Protein AF-A0A072PQE3-F1 (afdb_monomer_lite)

Sequence (277 aa):
NLMSWDHRELTSHLFCDVVAAASASLAVSPLVAVVDSSIIQVASSSRRRRILPLLWKSCKPLLLSPHRYIVSRASRLLFMVYSGTYTTANSIDSLQHCFKGRLSSPVSPTAVKLIGVSTVSTSLTVYKDSCLTQMFGAAAKPKPVPPISYILFILRDVLTIYGCFVCPPILAARLESLPASFKHQLLLSTPEARLRVSQFMLPVMIQVVSTPIHLSALDLYNRPHRGLSASDRLARVARDLSAAIPTRMLRILPAFGVGGVLNTEIREAMKRKLDHL

Radius of gyration: 20.81 Å; chains: 1; bounding box: 57×51×65 Å

Secondary structure (DSSP, 8-state):
------HHHHHHHHHHHHHHHHHHHHHHHHHHHHHHHHHHHHHH-SS---HHHHHHHHHHHHHH-HHHHHTSHHHHHHHHHHHHHHHHHHHHHHHHHHHTTT---SS-HHHHHHHHHHHHHHHHHHHHHHHHHHHH--SPPPPPPPHHHHHHHHHHHHHHHHHHHTHHHHHHHHHHTS-HHHHHHTT--SHHHHHHHHHHHHHHHTHHHHHHHHHHHHHHHH---TTS-HHHHHHHHHHHHHHHHHHHHHHHIIIIIIHHHHHHHHHHHHHHHHHT-

Organism: NCBI:txid1182545

InterPro domains:
  IPR038781 Probable citrulline exporter C365.16-like [PTHR37845] (4-276)

Structure (mmCIF, N/CA/C/O backbone):
data_AF-A0A072PQE3-F1
#
_entry.id   AF-A0A072PQE3-F1
#
loop_
_atom_site.group_PDB
_atom_site.id
_atom_site.type_symbol
_atom_site.label_atom_id
_atom_site.label_alt_id
_atom_site.label_comp_id
_atom_site.label_asym_id
_atom_site.label_entity_id
_atom_site.label_seq_id
_atom_site.pdbx_PDB_ins_code
_atom_site.Cartn_x
_atom_site.Cartn_y
_atom_site.Cartn_z
_atom_site.occupancy
_atom_site.B_iso_or_equiv
_atom_site.auth_seq_id
_atom_site.auth_comp_id
_atom_site.auth_asym_id
_atom_site.auth_atom_id
_atom_site.pdbx_PDB_model_num
ATOM 1 N N . ASN A 1 1 ? 5.063 26.538 -32.259 1.00 38.84 1 ASN A N 1
ATOM 2 C CA . ASN A 1 1 ? 4.684 25.107 -32.217 1.00 38.84 1 ASN A CA 1
ATOM 3 C C . ASN A 1 1 ? 4.580 24.627 -30.777 1.00 38.84 1 ASN A C 1
ATOM 5 O O . ASN A 1 1 ? 5.441 23.907 -30.295 1.00 38.84 1 ASN A O 1
ATOM 9 N N . LEU A 1 2 ? 3.548 25.089 -30.070 1.00 43.00 2 LEU A N 1
ATOM 10 C CA . LEU A 1 2 ? 3.170 24.622 -28.736 1.00 43.00 2 LEU A CA 1
ATOM 11 C C . LEU A 1 2 ? 2.012 23.632 -28.928 1.00 43.00 2 LEU A C 1
ATOM 13 O O . LEU A 1 2 ? 1.099 23.946 -29.682 1.00 43.00 2 LEU A O 1
ATOM 17 N N . MET A 1 3 ? 2.048 22.484 -28.245 1.00 48.69 3 MET A N 1
ATOM 18 C CA . MET A 1 3 ? 0.930 21.529 -28.105 1.00 48.69 3 MET A CA 1
ATOM 19 C C . MET A 1 3 ? 0.605 20.558 -29.268 1.00 48.69 3 MET A C 1
ATOM 21 O O . MET A 1 3 ? -0.565 20.325 -29.551 1.00 48.69 3 MET A O 1
ATOM 25 N N . SER A 1 4 ? 1.577 19.859 -29.870 1.00 50.41 4 SER A N 1
ATOM 26 C CA . SER A 1 4 ? 1.272 18.511 -30.402 1.00 50.41 4 SER A CA 1
ATOM 27 C C . SER A 1 4 ? 1.422 17.501 -29.261 1.00 50.41 4 SER A C 1
ATOM 29 O O . SER A 1 4 ? 2.468 16.874 -29.082 1.00 50.41 4 SER A O 1
ATOM 31 N N . TRP A 1 5 ? 0.417 17.447 -28.390 1.00 61.12 5 TRP A N 1
ATOM 32 C CA . TRP A 1 5 ? 0.343 16.451 -27.327 1.00 61.12 5 TRP A CA 1
ATOM 33 C C . TRP A 1 5 ? 0.232 15.065 -27.953 1.00 61.12 5 TRP A C 1
ATOM 35 O O . TRP A 1 5 ? -0.694 14.822 -28.730 1.00 61.12 5 TRP A O 1
ATOM 45 N N . ASP A 1 6 ? 1.118 14.142 -27.584 1.00 72.31 6 ASP A N 1
ATOM 46 C CA . ASP A 1 6 ? 0.903 12.740 -27.921 1.00 72.31 6 ASP A CA 1
ATOM 47 C C . ASP A 1 6 ? -0.122 12.140 -26.950 1.00 72.31 6 ASP A C 1
ATOM 49 O O . ASP A 1 6 ? 0.179 11.433 -25.986 1.00 72.31 6 ASP A O 1
ATOM 53 N N . HIS A 1 7 ? -1.387 12.503 -27.168 1.00 78.94 7 HIS A N 1
ATOM 54 C CA . HIS A 1 7 ? -2.512 11.955 -26.420 1.00 78.94 7 HIS A CA 1
ATOM 55 C C . HIS A 1 7 ? -2.579 10.427 -26.543 1.00 78.94 7 HIS A C 1
ATOM 57 O O . HIS A 1 7 ? -3.142 9.780 -25.660 1.00 78.94 7 HIS A O 1
ATOM 63 N N . ARG A 1 8 ? -2.009 9.836 -27.603 1.00 82.12 8 ARG A N 1
ATOM 64 C CA . ARG A 1 8 ? -2.012 8.385 -27.820 1.00 82.12 8 ARG A CA 1
ATOM 65 C C . ARG A 1 8 ? -1.022 7.690 -26.894 1.00 82.12 8 ARG A C 1
ATOM 67 O O . ARG A 1 8 ? -1.400 6.702 -26.268 1.00 82.12 8 ARG A O 1
ATOM 74 N N . GLU A 1 9 ? 0.179 8.237 -26.735 1.00 85.50 9 GLU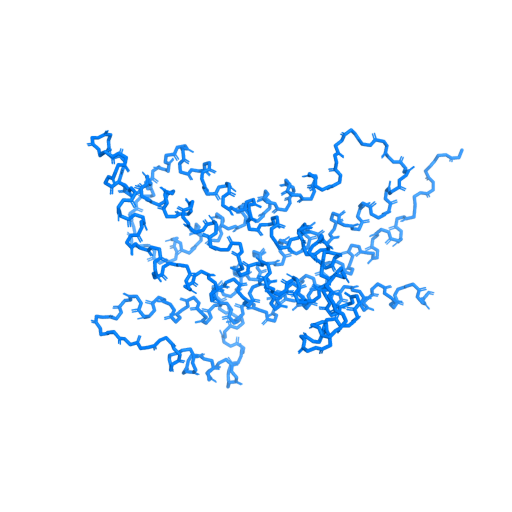 A N 1
ATOM 75 C CA . GLU A 1 9 ? 1.175 7.729 -25.781 1.00 85.50 9 GLU A CA 1
ATOM 76 C C . GLU A 1 9 ? 0.614 7.757 -24.347 1.00 85.50 9 GLU A C 1
ATOM 78 O O . GLU A 1 9 ? 0.563 6.732 -23.660 1.00 85.50 9 GLU A O 1
ATOM 83 N N . LEU A 1 10 ? 0.075 8.907 -23.918 1.00 88.44 10 LEU A N 1
ATOM 84 C CA . LEU A 1 10 ? -0.470 9.054 -22.566 1.00 88.44 10 LEU A CA 1
ATOM 85 C C . LEU A 1 10 ? -1.662 8.118 -22.312 1.00 88.44 10 LEU A C 1
ATOM 87 O O . LEU A 1 10 ? -1.711 7.449 -21.279 1.00 88.44 10 LEU A O 1
ATOM 91 N N . THR A 1 11 ? -2.628 8.056 -23.233 1.00 90.50 11 THR A N 1
ATOM 92 C CA . THR A 1 11 ? -3.808 7.186 -23.071 1.00 90.50 11 THR A CA 1
ATOM 93 C C . THR A 1 11 ? -3.427 5.710 -23.039 1.00 90.50 11 THR A C 1
ATOM 95 O O . THR A 1 11 ? -3.970 4.962 -22.225 1.00 90.50 11 THR A O 1
ATOM 98 N N . SER A 1 12 ? -2.446 5.299 -23.841 1.00 90.88 12 SER A N 1
ATOM 99 C CA . SER A 1 12 ? -1.957 3.920 -23.865 1.00 90.88 12 SER A CA 1
ATOM 100 C C . SER A 1 12 ? -1.224 3.548 -22.574 1.00 90.88 12 SER A C 1
ATOM 102 O O . SER A 1 12 ? -1.474 2.478 -22.010 1.00 90.88 12 SER A O 1
ATOM 104 N N . HIS A 1 13 ? -0.389 4.440 -22.028 1.00 91.44 13 HIS A N 1
ATOM 105 C CA . HIS A 1 13 ? 0.229 4.214 -20.720 1.00 91.44 13 HIS A CA 1
ATOM 106 C C . HIS A 1 13 ? -0.805 4.148 -19.592 1.00 91.44 13 HIS A C 1
ATOM 108 O O . HIS A 1 13 ? -0.723 3.237 -18.770 1.00 91.44 13 HIS A O 1
ATOM 114 N N . LEU A 1 14 ? -1.795 5.048 -19.573 1.00 94.62 14 LEU A N 1
ATOM 115 C CA . LEU A 1 14 ? -2.870 5.031 -18.572 1.00 94.62 14 LEU A CA 1
ATOM 116 C C . LEU A 1 14 ? -3.725 3.760 -18.667 1.00 94.62 14 LEU A C 1
ATOM 118 O O . LEU A 1 14 ? -4.122 3.202 -17.645 1.00 94.62 14 LEU A O 1
ATOM 122 N N . PHE A 1 15 ? -3.976 3.259 -19.876 1.00 94.75 15 PHE A N 1
ATOM 123 C CA . PHE A 1 15 ? -4.644 1.974 -20.063 1.00 94.75 15 PHE A CA 1
ATOM 124 C C . PHE A 1 15 ? -3.824 0.826 -19.457 1.00 94.75 15 PHE A C 1
ATOM 126 O O . PHE A 1 15 ? -4.358 0.031 -18.680 1.00 94.75 15 PHE A O 1
ATOM 133 N N . CYS A 1 16 ? -2.514 0.781 -19.729 1.00 95.44 16 CYS A N 1
ATOM 134 C CA . CYS A 1 16 ? -1.614 -0.195 -19.111 1.00 95.44 16 CYS A CA 1
ATOM 135 C C . CYS A 1 16 ? -1.622 -0.097 -17.581 1.00 95.44 16 CYS A C 1
ATOM 137 O O . CYS A 1 16 ? -1.649 -1.117 -16.892 1.00 95.44 16 CYS A O 1
ATOM 139 N N . ASP A 1 17 ? -1.637 1.125 -17.049 1.00 96.50 17 ASP A N 1
ATOM 140 C CA . ASP A 1 17 ? -1.654 1.396 -15.614 1.00 96.50 17 ASP A CA 1
ATOM 141 C C . ASP A 1 17 ? -2.908 0.835 -14.931 1.00 96.50 17 ASP A C 1
ATOM 143 O O . ASP A 1 17 ? -2.801 0.238 -13.855 1.00 96.50 17 ASP A O 1
ATOM 147 N N . VAL A 1 18 ? -4.082 1.003 -15.552 1.00 97.50 18 VAL A N 1
ATOM 148 C CA . VAL A 1 18 ? -5.368 0.492 -15.049 1.00 97.50 18 VAL A CA 1
ATOM 149 C C . VAL A 1 18 ? -5.429 -1.031 -15.135 1.00 97.50 18 VAL A C 1
ATOM 151 O O . VAL A 1 18 ? -5.805 -1.678 -14.158 1.00 97.50 18 VAL A O 1
ATOM 154 N N . VAL A 1 19 ? -5.038 -1.621 -16.268 1.00 97.00 19 VAL A N 1
ATOM 155 C CA . VAL A 1 19 ? -5.087 -3.080 -16.462 1.00 97.00 19 VAL A CA 1
ATOM 156 C C . VAL A 1 19 ? -4.128 -3.796 -15.513 1.00 97.00 19 VAL A C 1
ATOM 158 O O . VAL A 1 19 ? -4.513 -4.796 -14.899 1.00 97.00 19 VAL A O 1
ATOM 161 N N . ALA A 1 20 ? -2.910 -3.277 -15.333 1.00 97.25 20 ALA A N 1
ATOM 162 C CA . ALA A 1 20 ? -1.948 -3.831 -14.385 1.00 97.25 20 ALA A CA 1
ATOM 163 C C . ALA A 1 20 ? -2.462 -3.756 -12.940 1.00 97.25 20 ALA A C 1
ATOM 165 O O . ALA A 1 20 ? -2.449 -4.762 -12.226 1.00 97.25 20 ALA A O 1
ATOM 166 N N . ALA A 1 21 ? -3.002 -2.597 -12.547 1.00 97.31 21 ALA A N 1
ATOM 167 C CA . ALA A 1 21 ? -3.578 -2.382 -11.225 1.00 97.31 21 ALA A CA 1
ATOM 168 C C . ALA A 1 21 ? -4.757 -3.323 -10.945 1.00 97.31 21 ALA A C 1
ATOM 170 O O . ALA A 1 21 ? -4.808 -3.954 -9.885 1.00 97.31 21 ALA A O 1
ATOM 171 N N . ALA A 1 22 ? -5.683 -3.455 -11.897 1.00 97.00 22 ALA A N 1
ATOM 172 C CA . ALA A 1 22 ? -6.838 -4.336 -11.782 1.00 97.00 22 ALA A CA 1
ATOM 173 C C . ALA A 1 22 ? -6.411 -5.808 -11.708 1.00 97.00 22 ALA A C 1
ATOM 175 O O . ALA A 1 22 ? -6.872 -6.537 -10.832 1.00 97.00 22 ALA A O 1
ATOM 176 N N . SER A 1 23 ? -5.486 -6.240 -12.567 1.00 95.94 23 SER A N 1
ATOM 177 C CA . SER A 1 23 ? -5.007 -7.628 -12.600 1.00 95.94 23 SER A CA 1
ATOM 178 C C . SER A 1 23 ? -4.305 -8.017 -11.299 1.00 95.94 23 SER A C 1
ATOM 180 O O . SER A 1 23 ? -4.630 -9.042 -10.696 1.00 95.94 23 SER A O 1
ATOM 182 N N . ALA A 1 24 ? -3.398 -7.164 -10.813 1.00 96.25 24 ALA A N 1
ATOM 183 C CA . ALA A 1 24 ? -2.718 -7.386 -9.543 1.00 96.25 24 ALA A CA 1
ATOM 184 C C . ALA A 1 24 ? -3.708 -7.411 -8.371 1.00 96.25 24 ALA A C 1
ATOM 186 O O . ALA A 1 24 ? -3.667 -8.315 -7.536 1.00 96.25 24 ALA A O 1
ATOM 187 N N . SER A 1 25 ? -4.656 -6.471 -8.347 1.00 95.00 25 SER A N 1
ATOM 188 C CA . SER A 1 25 ? -5.676 -6.385 -7.297 1.00 95.00 25 SER A CA 1
ATOM 189 C C . SER A 1 25 ? -6.608 -7.588 -7.293 1.00 95.00 25 SER A C 1
ATOM 191 O O . SER A 1 25 ? -6.943 -8.092 -6.222 1.00 95.00 25 SER A O 1
ATOM 193 N N . LEU A 1 26 ? -7.010 -8.085 -8.463 1.00 93.31 26 LEU A N 1
ATOM 194 C CA . LEU A 1 26 ? -7.850 -9.274 -8.588 1.00 93.31 26 LEU A CA 1
ATOM 195 C C . LEU A 1 26 ? -7.140 -10.520 -8.046 1.00 93.31 26 LEU A C 1
ATOM 197 O O . LEU A 1 26 ? -7.769 -11.328 -7.365 1.00 93.31 26 LEU A O 1
ATOM 201 N N . ALA A 1 27 ? -5.832 -10.641 -8.285 1.00 91.50 27 ALA A N 1
ATOM 202 C CA . ALA A 1 27 ? -5.030 -11.750 -7.779 1.00 91.50 27 ALA A CA 1
ATOM 203 C C . ALA A 1 27 ? -4.882 -11.723 -6.246 1.00 91.50 27 ALA A C 1
ATOM 205 O O . ALA A 1 27 ? -4.979 -12.765 -5.595 1.00 91.50 27 ALA A O 1
ATOM 206 N N . VAL A 1 28 ? -4.674 -10.544 -5.646 1.00 91.50 28 VAL A N 1
ATOM 207 C CA . VAL A 1 28 ? -4.361 -10.447 -4.207 1.00 91.50 28 VAL A CA 1
ATOM 208 C C . VAL A 1 28 ? -5.579 -10.265 -3.308 1.00 91.50 28 VAL A C 1
ATOM 210 O O . VAL A 1 28 ? -5.548 -10.679 -2.150 1.00 91.50 28 VAL A O 1
ATOM 213 N N . SER A 1 29 ? -6.676 -9.691 -3.806 1.00 91.06 29 SER A N 1
ATOM 214 C CA . SER A 1 29 ? -7.850 -9.377 -2.973 1.00 91.06 29 SER A CA 1
ATOM 215 C C . SER A 1 29 ? -8.477 -10.596 -2.285 1.00 91.06 29 SER A C 1
ATOM 217 O O . SER A 1 29 ? -8.824 -10.486 -1.106 1.00 91.06 29 SER A O 1
ATOM 219 N N . PRO A 1 30 ? -8.611 -11.769 -2.934 1.00 85.62 30 PRO A N 1
ATOM 220 C CA . PRO A 1 30 ? -9.099 -12.973 -2.264 1.00 85.62 30 PRO A CA 1
ATOM 221 C C . PRO A 1 30 ? -8.141 -13.475 -1.172 1.00 85.62 30 PRO A C 1
ATOM 223 O O . PRO A 1 30 ? -8.594 -13.905 -0.111 1.00 85.62 30 PRO A O 1
ATOM 226 N N . LEU A 1 31 ? -6.823 -13.369 -1.394 1.00 84.19 31 LEU A N 1
ATOM 227 C CA . LEU A 1 31 ? -5.802 -13.741 -0.407 1.00 84.19 31 LEU A CA 1
ATOM 228 C C . LEU A 1 31 ? -5.888 -12.848 0.832 1.00 84.19 31 LEU A C 1
ATOM 230 O O . LEU A 1 31 ? -5.927 -13.348 1.956 1.00 84.19 31 LEU A O 1
ATOM 234 N N . VAL A 1 32 ? -5.987 -11.532 0.628 1.00 87.31 32 VAL A N 1
ATOM 235 C CA . VAL A 1 32 ? -6.160 -10.565 1.719 1.00 87.31 32 VAL A CA 1
ATOM 236 C C . VAL A 1 32 ? -7.453 -10.844 2.486 1.00 87.31 32 VAL A C 1
ATOM 238 O O . VAL A 1 32 ? -7.437 -10.861 3.714 1.00 87.31 32 VAL A O 1
ATOM 241 N N . ALA A 1 33 ? -8.560 -11.129 1.794 1.00 83.81 33 ALA A N 1
ATOM 242 C CA . ALA A 1 33 ? -9.836 -11.445 2.439 1.00 83.81 33 ALA A CA 1
ATOM 243 C C . ALA A 1 33 ? -9.749 -12.690 3.341 1.00 83.81 33 ALA A C 1
ATOM 245 O O . ALA A 1 33 ? -10.339 -12.721 4.426 1.00 83.81 33 ALA A O 1
ATOM 246 N N . VAL A 1 34 ? -9.001 -13.714 2.919 1.00 80.81 34 VAL A N 1
ATOM 247 C CA . VAL A 1 34 ? -8.775 -14.927 3.717 1.00 80.81 34 VAL A CA 1
ATOM 248 C C . VAL A 1 34 ? -7.869 -14.672 4.913 1.00 80.81 34 VAL A C 1
ATOM 250 O O . VAL A 1 34 ? -8.157 -15.175 6.005 1.00 80.81 34 VAL A O 1
ATOM 253 N N . VAL A 1 35 ? -6.819 -13.871 4.743 1.00 83.19 35 VAL A N 1
ATOM 254 C CA . VAL A 1 35 ? -5.971 -13.433 5.857 1.00 83.19 35 VAL A CA 1
ATOM 255 C C . VAL A 1 35 ? -6.803 -12.662 6.882 1.00 83.19 35 VAL A C 1
ATOM 257 O O . VAL A 1 35 ? -6.804 -13.033 8.056 1.00 83.19 35 VAL A O 1
ATOM 260 N N . ASP A 1 36 ? -7.586 -11.674 6.441 1.00 81.44 36 ASP A N 1
ATOM 261 C CA . ASP A 1 36 ? -8.459 -10.870 7.304 1.00 81.44 36 ASP A CA 1
ATOM 262 C C . ASP A 1 36 ? -9.467 -11.755 8.058 1.00 81.44 36 ASP A C 1
ATOM 264 O O . ASP A 1 36 ? -9.596 -11.661 9.280 1.00 81.44 36 ASP A O 1
ATOM 268 N N . SER A 1 37 ? -10.118 -12.690 7.360 1.00 75.75 37 SER A N 1
ATOM 269 C CA . SER A 1 37 ? -11.070 -13.628 7.972 1.00 75.75 37 SER A CA 1
ATOM 270 C C . SER A 1 37 ? -10.404 -14.549 8.999 1.00 75.75 37 SER A C 1
ATOM 272 O O . SER A 1 37 ? -10.980 -14.833 10.050 1.00 75.75 37 SER A O 1
ATOM 274 N N . SER A 1 38 ? -9.180 -15.004 8.724 1.00 77.00 38 SER A N 1
ATOM 275 C CA . SER A 1 38 ? -8.429 -15.886 9.625 1.00 77.00 38 SER A CA 1
ATOM 276 C C . SER A 1 38 ? -7.977 -15.148 10.886 1.00 77.00 38 SER A C 1
ATOM 278 O O . SER A 1 38 ? -8.057 -15.703 11.980 1.00 77.00 38 SER A O 1
ATOM 280 N N . ILE A 1 39 ? -7.565 -13.884 10.756 1.00 75.94 39 ILE A N 1
ATOM 281 C CA . ILE A 1 39 ? -7.215 -13.020 11.891 1.00 75.94 39 ILE A CA 1
ATOM 282 C C . ILE A 1 39 ? -8.435 -12.814 12.797 1.00 75.94 39 ILE A C 1
ATOM 284 O O . ILE A 1 39 ? -8.333 -13.002 14.009 1.00 75.94 39 ILE A O 1
ATOM 288 N N . ILE A 1 40 ? -9.601 -12.495 12.222 1.00 73.88 40 ILE A N 1
ATOM 289 C CA . ILE A 1 40 ? -10.847 -12.298 12.983 1.00 73.88 40 ILE A CA 1
ATOM 290 C C . ILE A 1 40 ? -11.248 -13.581 13.725 1.00 73.88 40 ILE A C 1
ATOM 292 O O . ILE A 1 40 ? -11.616 -13.535 14.901 1.00 73.88 40 ILE A O 1
ATOM 296 N N . GLN A 1 41 ? -11.145 -14.743 13.077 1.00 71.94 41 GLN A N 1
ATOM 297 C CA . GLN A 1 41 ? -11.446 -16.029 13.714 1.00 71.94 41 GLN A CA 1
ATOM 298 C C . GLN A 1 41 ? -10.490 -16.346 14.868 1.00 71.94 41 GLN A C 1
ATOM 300 O O . GLN A 1 41 ? -10.917 -16.870 15.895 1.00 71.94 41 GLN A O 1
ATOM 305 N N . VAL A 1 42 ? -9.203 -16.019 14.734 1.00 71.06 42 VAL A N 1
ATOM 306 C CA . VAL A 1 42 ? -8.221 -16.193 15.815 1.00 71.06 42 VAL A CA 1
ATOM 307 C C . VAL A 1 42 ? -8.515 -15.246 16.976 1.00 71.06 42 VAL A C 1
ATOM 309 O O . VAL A 1 42 ? -8.489 -15.688 18.120 1.00 71.06 42 VAL A O 1
ATOM 312 N N . ALA A 1 43 ? -8.857 -13.987 16.697 1.00 68.25 43 ALA A N 1
ATOM 313 C CA . ALA A 1 43 ? -9.173 -12.991 17.720 1.00 68.25 43 ALA A CA 1
ATOM 314 C C . ALA A 1 43 ? -10.475 -13.291 18.490 1.00 68.25 43 ALA A C 1
ATOM 316 O O . ALA A 1 43 ? -10.553 -13.024 19.685 1.00 68.25 43 ALA A O 1
ATOM 317 N N . SER A 1 44 ? -11.487 -13.860 17.826 1.00 61.47 44 SER A N 1
ATOM 318 C CA . SER A 1 44 ? -12.783 -14.225 18.435 1.00 61.47 44 SER A CA 1
ATOM 319 C C . SER A 1 44 ? -12.774 -15.576 19.159 1.00 61.47 44 SER A C 1
ATOM 321 O O . SER A 1 44 ? -13.674 -15.876 19.941 1.00 61.47 44 SER A O 1
ATOM 323 N N . SER A 1 45 ? -11.759 -16.411 18.927 1.00 59.31 45 SER A N 1
ATOM 324 C CA . SER A 1 45 ? -11.633 -17.714 19.579 1.00 59.31 45 SER A CA 1
ATOM 325 C C . SER A 1 45 ? -11.073 -17.582 20.997 1.00 59.31 45 SER A C 1
ATOM 327 O O . SER A 1 45 ? -9.895 -17.286 21.165 1.00 59.31 45 SER A O 1
ATOM 329 N N . SER A 1 46 ? -11.842 -17.960 22.023 1.00 49.88 46 SER A N 1
ATOM 330 C CA . SER A 1 46 ? -11.362 -18.039 23.420 1.00 49.88 46 SER A CA 1
ATOM 331 C C . SER A 1 46 ? -10.207 -19.038 23.631 1.00 49.88 46 SER A C 1
ATOM 333 O O . SER A 1 46 ? -9.528 -19.017 24.653 1.00 49.88 46 SER A O 1
ATOM 335 N N . ARG A 1 47 ? -9.961 -19.932 22.663 1.00 53.66 47 ARG A N 1
ATOM 336 C CA . ARG A 1 47 ? -8.863 -20.907 22.670 1.00 53.66 47 ARG A CA 1
ATOM 337 C C . ARG A 1 47 ? -7.730 -20.391 21.781 1.00 53.66 47 ARG A C 1
ATOM 339 O O . ARG A 1 47 ? -7.958 -20.173 20.594 1.00 53.66 47 ARG A O 1
ATOM 346 N N . ARG A 1 48 ? -6.520 -20.257 22.344 1.00 53.84 48 ARG A N 1
ATOM 347 C CA . ARG A 1 48 ? -5.258 -19.831 21.696 1.00 53.84 48 ARG A CA 1
ATOM 348 C C . ARG A 1 48 ? -4.887 -20.750 20.511 1.00 53.84 48 ARG A C 1
ATOM 350 O O . ARG A 1 48 ? -4.009 -21.601 20.619 1.00 53.84 48 ARG A O 1
ATOM 357 N N . ARG A 1 49 ? -5.599 -20.647 19.385 1.00 56.31 49 ARG A N 1
ATOM 358 C CA . ARG A 1 49 ? -5.337 -21.419 18.161 1.00 56.31 49 ARG A CA 1
ATOM 359 C C . ARG A 1 49 ? -4.186 -20.774 17.387 1.00 56.31 49 ARG A C 1
ATOM 361 O O . ARG A 1 49 ? -4.133 -19.557 17.246 1.00 56.31 49 ARG A O 1
ATOM 368 N N . ARG A 1 50 ? -3.255 -21.593 16.884 1.00 58.78 50 ARG A N 1
ATOM 369 C CA . ARG A 1 50 ? -2.145 -21.126 16.034 1.00 58.78 50 ARG A CA 1
ATOM 370 C C . ARG A 1 50 ? -2.702 -20.615 14.697 1.00 58.78 50 ARG A C 1
ATOM 372 O O . ARG A 1 50 ? -3.584 -21.246 14.119 1.00 58.78 50 ARG A O 1
ATOM 379 N N . ILE A 1 51 ? -2.161 -19.498 14.207 1.00 59.91 51 ILE A N 1
ATOM 380 C CA . ILE A 1 51 ? -2.601 -18.817 12.976 1.00 59.91 51 ILE A CA 1
ATOM 381 C C . ILE A 1 51 ? -2.310 -19.670 11.726 1.00 59.91 51 ILE A C 1
ATOM 383 O O . ILE A 1 51 ? -3.162 -19.785 10.851 1.00 59.91 51 ILE A O 1
ATOM 387 N N . LEU A 1 52 ? -1.150 -20.336 11.663 1.00 59.56 52 LEU A N 1
ATOM 388 C CA . LEU A 1 52 ? -0.710 -21.111 10.488 1.00 59.56 52 LEU A CA 1
ATOM 389 C C . LEU A 1 52 ? -1.681 -22.235 10.059 1.00 59.56 52 LEU A C 1
ATOM 391 O O . LEU A 1 52 ? -2.079 -22.258 8.896 1.00 59.56 52 LEU A O 1
ATOM 395 N N . PRO A 1 53 ? -2.121 -23.144 10.955 1.00 62.19 53 PRO A N 1
ATOM 396 C CA . PRO A 1 53 ? -3.074 -24.196 10.593 1.00 62.19 53 PRO A CA 1
ATOM 397 C C . PRO A 1 53 ? -4.433 -23.661 10.126 1.00 62.19 53 PRO A C 1
ATOM 399 O O . PRO A 1 53 ? -5.114 -24.311 9.334 1.00 62.19 53 PRO A O 1
ATOM 402 N N . LEU A 1 54 ? -4.842 -22.490 10.624 1.00 60.22 54 LEU A N 1
ATOM 403 C CA . LEU A 1 54 ? -6.092 -21.836 10.240 1.00 60.22 54 LEU A CA 1
ATOM 404 C C . LEU A 1 54 ? -5.970 -21.156 8.880 1.00 60.22 54 LEU A C 1
ATOM 406 O O . LEU A 1 54 ? -6.857 -21.335 8.056 1.00 60.22 54 LEU A O 1
ATOM 410 N N . LEU A 1 55 ? -4.854 -20.475 8.604 1.00 61.56 55 LEU A N 1
ATOM 411 C CA . LEU A 1 55 ? -4.556 -19.955 7.268 1.00 61.56 55 LEU A CA 1
ATOM 412 C C . LEU A 1 55 ? -4.571 -21.079 6.232 1.00 61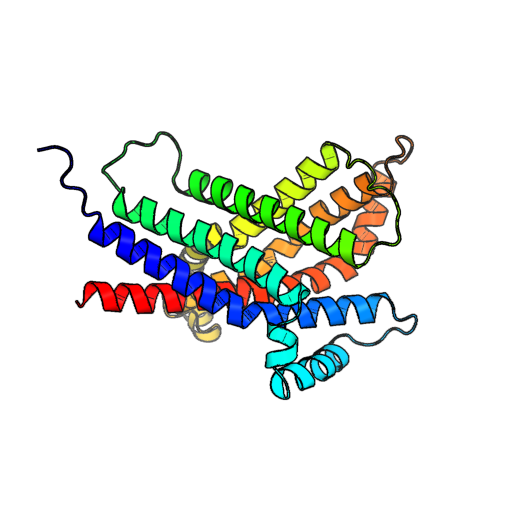.56 55 LEU A C 1
ATOM 414 O O . LEU A 1 55 ? -5.240 -20.952 5.216 1.00 61.56 55 LEU A O 1
ATOM 418 N N . TRP A 1 56 ? -3.921 -22.213 6.513 1.00 62.66 56 TRP A N 1
ATOM 419 C CA . TRP A 1 56 ? -3.925 -23.362 5.603 1.00 62.66 56 TRP A CA 1
ATOM 420 C C . TRP A 1 56 ? -5.339 -23.909 5.356 1.00 62.66 56 TRP A C 1
ATOM 422 O O . TRP A 1 56 ? -5.740 -24.129 4.212 1.00 62.66 56 TRP A O 1
ATOM 432 N N . LYS A 1 57 ? -6.136 -24.072 6.421 1.00 59.19 57 LYS A N 1
ATOM 433 C CA . LYS A 1 57 ? -7.536 -24.503 6.302 1.00 59.19 57 LYS A CA 1
ATOM 434 C C . LYS A 1 57 ? -8.410 -23.490 5.557 1.00 59.19 57 LYS A C 1
ATOM 436 O O . LYS A 1 57 ? -9.300 -23.927 4.838 1.00 59.19 57 LYS A O 1
ATOM 441 N N . SER A 1 58 ? -8.152 -22.189 5.681 1.00 56.44 58 SER A N 1
ATOM 442 C CA . SER A 1 58 ? -8.881 -21.123 4.976 1.00 56.44 58 SER A CA 1
ATOM 443 C C . SER A 1 58 ? -8.404 -20.907 3.532 1.00 56.44 58 SER A C 1
ATOM 445 O O . SER A 1 58 ? -9.188 -20.479 2.689 1.00 56.44 58 SER A O 1
ATOM 447 N N . CYS A 1 59 ? -7.153 -21.249 3.209 1.00 58.53 59 CYS A N 1
ATOM 448 C CA . CYS A 1 59 ? -6.624 -21.249 1.841 1.00 58.53 59 CYS A CA 1
ATOM 449 C C . CYS A 1 59 ? -7.114 -22.456 1.022 1.00 58.53 59 CYS A C 1
ATOM 451 O O . CYS A 1 59 ? -7.243 -22.364 -0.197 1.00 58.53 59 CYS A O 1
ATOM 453 N N . LYS A 1 60 ? -7.439 -23.584 1.667 1.00 61.78 60 LYS A N 1
ATOM 454 C CA . LYS A 1 60 ? -7.930 -24.790 0.978 1.00 61.78 60 LYS A CA 1
ATOM 455 C C . LYS A 1 60 ? -9.232 -24.539 0.172 1.00 61.78 60 LYS A C 1
ATOM 457 O O . LYS A 1 60 ? -9.280 -24.936 -0.989 1.00 61.78 60 LYS A O 1
ATOM 462 N N . PRO A 1 61 ? -10.253 -23.823 0.687 1.00 57.16 61 PRO A N 1
ATOM 463 C CA . PRO A 1 61 ? -11.424 -23.398 -0.089 1.00 57.16 61 PRO A CA 1
ATOM 464 C C . PRO A 1 61 ? -11.138 -22.388 -1.209 1.00 57.16 61 PRO A C 1
ATOM 466 O O . PRO A 1 61 ? -11.862 -22.384 -2.199 1.00 57.16 61 PRO A O 1
ATOM 469 N N . LEU A 1 62 ? -10.101 -21.550 -1.084 1.00 56.00 62 LEU A N 1
ATOM 470 C CA . LEU A 1 62 ? -9.678 -20.620 -2.144 1.00 56.00 62 LEU A CA 1
ATOM 471 C C . LEU A 1 62 ? -9.211 -21.376 -3.394 1.00 56.00 62 LEU A C 1
ATOM 473 O O . LEU A 1 62 ? -9.542 -20.978 -4.506 1.00 56.00 62 LEU A O 1
ATOM 477 N N . LEU A 1 63 ? -8.489 -22.482 -3.199 1.00 61.12 63 LEU A N 1
ATOM 478 C CA . LEU A 1 63 ? -8.032 -23.354 -4.285 1.00 61.12 63 LEU A CA 1
ATOM 479 C C . LEU A 1 63 ? -9.171 -24.202 -4.868 1.00 61.12 63 LEU A C 1
ATOM 481 O O . LEU A 1 63 ? -9.193 -24.463 -6.065 1.00 61.12 63 LEU A O 1
ATOM 485 N N . LEU A 1 64 ? -10.128 -24.620 -4.033 1.00 62.75 64 LEU A N 1
ATOM 486 C CA . LEU A 1 64 ? -11.204 -25.537 -4.430 1.00 62.75 64 LEU A CA 1
ATOM 487 C C . LEU A 1 64 ? -12.473 -24.830 -4.937 1.00 62.75 64 LEU A C 1
ATOM 489 O O . LEU A 1 64 ? -13.307 -25.450 -5.591 1.00 62.75 64 LEU A O 1
ATOM 493 N N . SER A 1 65 ? -12.685 -23.553 -4.615 1.00 61.16 65 SER A N 1
ATOM 494 C CA . SER A 1 65 ? -13.868 -22.777 -5.024 1.00 61.16 65 SER A CA 1
ATOM 495 C C . SER A 1 65 ? -13.571 -21.267 -5.102 1.00 61.16 65 SER A C 1
ATOM 497 O O . SER A 1 65 ? -14.210 -20.470 -4.403 1.00 61.16 65 SER A O 1
ATOM 499 N N . PRO A 1 66 ? -12.635 -20.838 -5.973 1.00 61.84 66 PRO A N 1
ATOM 500 C CA . PRO A 1 66 ? -12.176 -19.446 -6.056 1.00 61.84 66 PRO A CA 1
ATOM 501 C C . PRO A 1 66 ? -13.303 -18.455 -6.385 1.00 61.84 66 PRO A C 1
ATOM 503 O O . PRO A 1 66 ? -13.337 -17.346 -5.848 1.00 61.84 66 PRO A O 1
ATOM 506 N N . HIS A 1 67 ? -14.283 -18.871 -7.196 1.00 70.00 67 HIS A N 1
ATOM 507 C CA . HIS A 1 67 ? -15.403 -18.030 -7.632 1.00 70.00 67 HIS A CA 1
ATOM 508 C C . HIS A 1 67 ? -16.246 -17.483 -6.464 1.00 70.00 67 HIS A C 1
ATOM 510 O O . HIS A 1 67 ? -16.651 -16.324 -6.492 1.00 70.00 67 HIS A O 1
ATOM 516 N N . ARG A 1 68 ? -16.465 -18.262 -5.394 1.00 65.81 68 ARG A N 1
ATOM 517 C CA . ARG A 1 68 ? -17.258 -17.809 -4.232 1.00 65.81 68 ARG A CA 1
ATOM 518 C C . ARG A 1 68 ? -16.541 -16.727 -3.422 1.00 65.81 68 ARG A C 1
ATOM 520 O O . ARG A 1 68 ? -17.191 -15.841 -2.872 1.00 65.81 68 ARG A O 1
ATOM 527 N N . TYR A 1 69 ? -15.211 -16.780 -3.368 1.00 64.25 69 TYR A N 1
ATOM 528 C CA . TYR A 1 69 ? -14.394 -15.815 -2.629 1.00 64.25 69 TYR A CA 1
ATOM 529 C C . TYR A 1 69 ? -14.169 -14.525 -3.416 1.00 64.25 69 TYR A C 1
ATOM 531 O O . TYR A 1 69 ? -14.322 -13.445 -2.843 1.00 64.25 69 TYR A O 1
ATOM 539 N N . ILE A 1 70 ? -13.902 -14.629 -4.722 1.00 66.75 70 ILE A N 1
ATOM 540 C CA . ILE A 1 70 ? -13.751 -13.478 -5.629 1.00 66.75 70 ILE A CA 1
ATOM 541 C C . ILE A 1 70 ? -15.047 -12.653 -5.687 1.00 66.75 70 ILE A C 1
ATOM 543 O O . ILE A 1 70 ? -15.013 -11.425 -5.681 1.00 66.75 70 ILE A O 1
ATOM 547 N N . VAL A 1 71 ? -16.210 -13.312 -5.666 1.00 70.25 71 VAL A N 1
ATOM 548 C CA . VAL A 1 71 ? -17.519 -12.638 -5.738 1.00 70.25 71 VAL A CA 1
ATOM 549 C C . VAL A 1 71 ? -17.990 -12.110 -4.369 1.00 70.25 71 VAL A C 1
ATOM 551 O O . VAL A 1 71 ? -18.993 -11.399 -4.290 1.00 70.25 71 VAL A O 1
ATOM 554 N N . SER A 1 72 ? -17.275 -12.378 -3.272 1.00 79.62 72 SER A N 1
ATOM 555 C CA . SER A 1 72 ? -17.672 -11.886 -1.946 1.00 79.62 72 SER A CA 1
ATOM 556 C C . SER A 1 72 ? -17.624 -10.350 -1.857 1.00 79.62 72 SER A C 1
ATOM 558 O O . SER A 1 72 ? -16.743 -9.698 -2.419 1.00 79.62 72 SER A O 1
ATOM 560 N N . ARG A 1 73 ? -18.559 -9.740 -1.109 1.00 80.00 73 ARG A N 1
ATOM 561 C CA . ARG A 1 73 ? -18.591 -8.274 -0.913 1.00 80.00 73 ARG A CA 1
ATOM 562 C C . ARG A 1 73 ? -17.288 -7.735 -0.311 1.00 80.00 73 ARG A C 1
ATOM 564 O O . ARG A 1 73 ? -16.809 -6.697 -0.753 1.00 80.00 73 ARG A O 1
ATOM 571 N N . ALA A 1 74 ? -16.690 -8.459 0.638 1.00 79.75 74 ALA A N 1
ATOM 572 C CA . ALA A 1 74 ? -15.409 -8.088 1.240 1.00 79.75 74 ALA A CA 1
ATOM 573 C C . ALA A 1 74 ? -14.264 -8.093 0.213 1.00 79.75 74 ALA A C 1
ATOM 575 O O . ALA A 1 74 ? -13.491 -7.139 0.162 1.00 79.75 74 ALA A O 1
ATOM 576 N N . SER A 1 75 ? -14.192 -9.115 -0.651 1.00 83.31 75 SER A N 1
ATOM 577 C CA . SER A 1 75 ? -13.184 -9.169 -1.716 1.00 83.31 75 SER A CA 1
ATOM 578 C C . SER A 1 75 ? -13.370 -8.045 -2.738 1.00 83.31 75 SER A C 1
ATOM 580 O O . SER A 1 75 ? -12.384 -7.434 -3.130 1.00 83.31 75 SER A O 1
ATOM 582 N N . ARG A 1 76 ? -14.613 -7.679 -3.086 1.00 89.12 76 ARG A N 1
ATOM 583 C CA . ARG A 1 76 ? -14.887 -6.534 -3.976 1.00 89.12 76 ARG A CA 1
ATOM 584 C C . ARG A 1 76 ? -14.451 -5.191 -3.392 1.00 89.12 76 ARG A C 1
ATOM 586 O O . ARG A 1 76 ? -13.908 -4.363 -4.116 1.00 89.12 76 ARG A O 1
ATOM 593 N N . LEU A 1 77 ? -14.676 -4.967 -2.096 1.00 90.50 77 LEU A N 1
ATOM 594 C CA . LEU A 1 77 ? -14.223 -3.737 -1.445 1.00 90.50 77 LEU A CA 1
ATOM 595 C C . LEU A 1 77 ? -12.692 -3.674 -1.360 1.00 90.50 77 LEU A C 1
ATOM 597 O O . LEU A 1 77 ? -12.113 -2.616 -1.582 1.00 90.50 77 LEU A O 1
ATOM 601 N N . LEU A 1 78 ? -12.031 -4.801 -1.074 1.00 91.25 78 LEU A N 1
ATOM 602 C CA . LEU A 1 78 ? -10.568 -4.886 -1.092 1.00 91.25 78 LEU A CA 1
ATOM 603 C C . LEU A 1 78 ? -10.010 -4.672 -2.502 1.00 91.25 78 LEU A C 1
ATOM 605 O O . LEU A 1 78 ? -9.075 -3.895 -2.665 1.00 91.25 78 LEU A O 1
ATOM 609 N N . PHE A 1 79 ? -10.636 -5.272 -3.516 1.00 93.94 79 PHE A N 1
ATOM 610 C CA . PHE A 1 79 ? -10.299 -5.044 -4.918 1.00 93.94 79 PHE A CA 1
ATOM 611 C C . PHE A 1 79 ? -10.378 -3.564 -5.271 1.00 93.94 79 PHE A C 1
ATOM 613 O O . PHE A 1 79 ? -9.436 -3.031 -5.844 1.00 93.94 79 PHE A O 1
ATOM 620 N N . MET A 1 80 ? -11.453 -2.880 -4.877 1.00 94.81 80 MET A N 1
ATOM 621 C CA . MET A 1 80 ? -11.596 -1.449 -5.131 1.00 94.81 80 MET A CA 1
ATOM 622 C C . MET A 1 80 ? -10.506 -0.621 -4.431 1.00 94.81 80 MET A C 1
ATOM 624 O O . MET A 1 80 ? -9.910 0.244 -5.072 1.00 94.81 80 MET A O 1
ATOM 628 N N . VAL A 1 81 ? -10.186 -0.910 -3.165 1.00 94.62 81 VAL A N 1
ATOM 629 C CA . VAL A 1 81 ? -9.107 -0.209 -2.445 1.00 94.62 81 VAL A CA 1
ATOM 630 C C . VAL A 1 81 ? -7.760 -0.399 -3.142 1.00 94.62 81 VAL A C 1
ATOM 632 O O . VAL A 1 81 ? -7.070 0.582 -3.425 1.00 94.62 81 VAL A O 1
ATOM 635 N N . TYR A 1 82 ? -7.377 -1.645 -3.430 1.00 94.94 82 TYR A N 1
ATOM 636 C CA . TYR A 1 82 ? -6.062 -1.937 -4.001 1.00 94.94 82 TYR A CA 1
ATOM 637 C C . TYR A 1 82 ? -5.958 -1.490 -5.456 1.00 94.94 82 TYR A C 1
ATOM 639 O O . TYR A 1 82 ? -4.968 -0.857 -5.814 1.00 94.94 82 TYR A O 1
ATOM 647 N N . SER A 1 83 ? -7.003 -1.704 -6.259 1.00 96.88 83 SER A N 1
ATOM 648 C CA . SER A 1 83 ? -7.021 -1.273 -7.656 1.00 96.88 83 SER A CA 1
ATOM 649 C C . SER A 1 83 ? -6.943 0.240 -7.740 1.00 96.88 83 SER A C 1
ATOM 651 O O . SER A 1 83 ? -6.114 0.746 -8.482 1.00 96.88 83 SER A O 1
ATOM 653 N N . GLY A 1 84 ? -7.733 0.972 -6.946 1.00 96.94 84 GLY A N 1
ATOM 654 C CA . GLY A 1 84 ? -7.672 2.432 -6.929 1.00 96.94 84 GLY A CA 1
ATOM 655 C C . GLY A 1 84 ? -6.297 2.945 -6.504 1.00 96.94 84 GLY A C 1
ATOM 656 O O . GLY A 1 84 ? -5.732 3.810 -7.165 1.00 96.94 84 GLY A O 1
ATOM 657 N N . THR A 1 85 ? -5.709 2.350 -5.464 1.00 96.69 85 THR A N 1
ATOM 658 C CA . THR A 1 85 ? -4.372 2.736 -4.987 1.00 96.69 85 THR A CA 1
ATOM 659 C C . THR A 1 85 ? -3.295 2.496 -6.050 1.00 96.69 85 THR A C 1
ATOM 661 O O . THR A 1 85 ? -2.501 3.397 -6.329 1.00 96.69 85 THR A O 1
ATOM 664 N N . TYR A 1 86 ? -3.277 1.314 -6.677 1.00 97.50 86 TYR A N 1
ATOM 665 C CA . TYR A 1 86 ? -2.318 0.995 -7.737 1.00 97.50 86 TYR A CA 1
ATOM 666 C C . TYR A 1 86 ? -2.526 1.848 -8.979 1.00 97.50 86 TYR A C 1
ATOM 668 O O . TYR A 1 86 ? -1.553 2.382 -9.501 1.00 97.50 86 TYR A O 1
ATOM 676 N N . THR A 1 87 ? -3.771 2.030 -9.422 1.00 97.94 87 THR A N 1
ATOM 677 C CA . THR A 1 87 ? -4.085 2.892 -10.563 1.00 97.94 87 THR A CA 1
ATOM 678 C C . THR A 1 87 ? -3.575 4.303 -10.310 1.00 97.94 87 THR A C 1
ATOM 680 O O . THR A 1 87 ? -2.864 4.835 -11.150 1.00 97.94 87 THR A O 1
ATOM 683 N N . THR A 1 88 ? -3.839 4.900 -9.144 1.00 97.50 88 THR A N 1
ATOM 684 C CA . THR A 1 88 ? -3.326 6.241 -8.831 1.00 97.50 88 THR A CA 1
ATOM 685 C C . THR A 1 88 ? -1.800 6.290 -8.833 1.00 97.50 88 THR A C 1
ATOM 687 O O . THR A 1 88 ? -1.229 7.203 -9.427 1.00 97.50 88 THR A O 1
ATOM 690 N N . ALA A 1 89 ? -1.127 5.316 -8.214 1.00 96.69 89 ALA A N 1
ATOM 691 C CA . ALA A 1 89 ? 0.335 5.279 -8.189 1.00 96.69 89 ALA A CA 1
ATOM 692 C C . ALA A 1 89 ? 0.932 5.157 -9.601 1.00 96.69 89 ALA A C 1
ATOM 694 O O . ALA A 1 89 ? 1.832 5.919 -9.957 1.00 96.69 89 ALA A O 1
ATOM 695 N N . ASN A 1 90 ? 0.393 4.242 -10.407 1.00 97.00 90 ASN A N 1
ATOM 696 C CA . ASN A 1 90 ? 0.832 3.983 -11.773 1.00 97.00 90 ASN A CA 1
ATOM 697 C C . ASN A 1 90 ? 0.572 5.189 -12.688 1.00 97.00 90 ASN A C 1
ATOM 699 O O . ASN A 1 90 ? 1.471 5.593 -13.426 1.00 97.00 90 ASN A O 1
ATOM 703 N N . SER A 1 91 ? -0.620 5.789 -12.601 1.00 96.00 91 SER A N 1
ATOM 704 C CA . SER A 1 91 ? -0.997 6.957 -13.397 1.00 96.00 91 SER A CA 1
ATOM 705 C C . SER A 1 91 ? -0.122 8.157 -13.072 1.00 96.00 91 SER A C 1
ATOM 707 O O . SER A 1 91 ? 0.320 8.840 -13.987 1.00 96.00 91 SER A O 1
ATOM 709 N N . ILE A 1 92 ? 0.187 8.410 -11.793 1.00 94.81 92 ILE A N 1
ATOM 710 C CA . ILE A 1 92 ? 1.115 9.490 -11.423 1.00 94.81 92 ILE A CA 1
ATOM 711 C C . ILE A 1 92 ? 2.495 9.243 -12.037 1.00 94.81 92 ILE A C 1
ATOM 713 O O . ILE A 1 92 ? 3.058 10.168 -12.615 1.00 94.81 92 ILE A O 1
ATOM 717 N N . ASP A 1 93 ? 3.010 8.012 -11.979 1.00 93.38 93 ASP A N 1
ATOM 718 C CA . ASP A 1 93 ? 4.297 7.674 -12.599 1.00 93.38 93 ASP A CA 1
ATOM 719 C C . ASP A 1 93 ? 4.270 7.887 -14.127 1.00 93.38 93 ASP A C 1
ATOM 721 O O . ASP A 1 93 ? 5.231 8.403 -14.693 1.00 93.38 93 ASP A O 1
ATOM 725 N N . SER A 1 94 ? 3.178 7.521 -14.809 1.00 92.75 94 SER A N 1
ATOM 726 C CA . SER A 1 94 ? 3.035 7.721 -16.261 1.00 92.75 94 SER A CA 1
ATOM 727 C C . SER A 1 94 ? 2.883 9.192 -16.639 1.00 92.75 94 SER A C 1
ATOM 729 O O . SER A 1 94 ? 3.533 9.647 -17.575 1.00 92.75 94 SER A O 1
ATOM 731 N N . LEU A 1 95 ? 2.096 9.965 -15.885 1.00 91.50 95 LEU A N 1
ATOM 732 C CA . LEU A 1 95 ? 1.992 11.412 -16.071 1.00 91.50 95 LEU A CA 1
ATOM 733 C C . LEU A 1 95 ? 3.379 12.048 -15.893 1.00 91.50 95 LEU A C 1
ATOM 735 O O . LEU A 1 95 ? 3.845 12.779 -16.759 1.00 91.50 95 LEU A O 1
ATOM 739 N N . GLN A 1 96 ? 4.090 11.719 -14.813 1.00 89.81 96 GLN A N 1
ATOM 740 C CA . GLN A 1 96 ? 5.437 12.238 -14.568 1.00 89.81 96 GLN A CA 1
ATOM 741 C C . GLN A 1 96 ? 6.421 11.886 -15.684 1.00 89.81 96 GLN A C 1
ATOM 743 O O . GLN A 1 96 ? 7.243 12.729 -16.036 1.00 89.81 96 GLN A O 1
ATOM 748 N N . HIS A 1 97 ? 6.321 10.684 -16.253 1.00 88.00 97 HIS A N 1
ATOM 749 C CA . HIS A 1 97 ? 7.113 10.278 -17.410 1.00 88.00 97 HIS A CA 1
ATOM 750 C C . HIS A 1 97 ? 6.812 11.151 -18.637 1.00 88.00 97 HIS A C 1
ATOM 752 O O . HIS A 1 97 ? 7.719 11.792 -19.165 1.00 88.00 97 HIS A O 1
ATOM 758 N N . CYS A 1 98 ? 5.541 11.254 -19.036 1.00 85.38 98 CYS A N 1
ATOM 759 C CA . CYS A 1 98 ? 5.127 12.004 -20.226 1.00 85.38 98 CYS A CA 1
ATOM 760 C C . CYS A 1 98 ? 5.354 13.525 -20.099 1.00 85.38 98 CYS A C 1
ATOM 762 O O . CYS A 1 98 ? 5.574 14.210 -21.099 1.00 85.38 98 CYS A O 1
ATOM 764 N N . PHE A 1 99 ? 5.318 14.076 -18.881 1.00 82.38 99 PHE A N 1
ATOM 765 C CA . PHE A 1 99 ? 5.511 15.511 -18.629 1.00 82.38 99 PHE A CA 1
ATOM 766 C C . PHE A 1 99 ? 6.942 15.900 -18.231 1.00 82.38 99 PHE A C 1
ATOM 768 O O . PHE A 1 99 ? 7.215 17.090 -18.027 1.00 82.38 99 PHE A O 1
ATOM 775 N N . LYS A 1 100 ? 7.869 14.939 -18.114 1.00 78.75 100 LYS A N 1
ATOM 776 C CA . LYS A 1 100 ? 9.253 15.202 -17.696 1.00 78.75 100 LYS A CA 1
ATOM 777 C C . LYS A 1 100 ? 9.902 16.247 -18.614 1.00 78.75 100 LYS A C 1
ATOM 779 O O . LYS A 1 100 ? 9.940 16.083 -19.828 1.00 78.75 100 LYS A O 1
ATOM 784 N N . GLY A 1 101 ? 10.400 17.339 -18.029 1.00 69.38 101 GLY A N 1
ATOM 785 C CA . GLY A 1 101 ? 11.061 18.429 -18.762 1.00 69.38 101 GLY A CA 1
ATOM 786 C C . GLY A 1 101 ? 10.130 19.382 -19.524 1.00 69.38 101 GLY A C 1
ATOM 787 O O . GLY A 1 101 ? 10.624 20.309 -20.156 1.00 69.38 101 GLY A O 1
ATOM 788 N N . ARG A 1 102 ? 8.802 19.189 -19.464 1.00 68.88 102 ARG A N 1
ATOM 789 C CA . ARG A 1 102 ? 7.811 20.034 -20.165 1.00 68.88 102 ARG A CA 1
ATOM 790 C C . ARG A 1 102 ? 7.034 20.970 -19.237 1.00 68.88 102 ARG A C 1
ATOM 792 O O . ARG A 1 102 ? 6.532 21.993 -19.688 1.00 68.88 102 ARG A O 1
ATOM 799 N N . LEU A 1 103 ? 6.936 20.629 -17.952 1.00 63.94 103 LEU A N 1
ATOM 800 C CA . LEU A 1 103 ? 6.277 21.434 -16.923 1.00 63.94 103 LEU A CA 1
ATOM 801 C C . LEU A 1 103 ? 7.265 21.721 -15.788 1.00 63.94 103 LEU A C 1
ATOM 803 O O . LEU A 1 103 ? 7.693 20.805 -15.084 1.00 63.94 103 LEU A O 1
ATOM 807 N N . SER A 1 104 ? 7.598 22.996 -15.583 1.00 62.50 104 SER A N 1
ATOM 808 C CA . SER A 1 104 ? 8.326 23.457 -14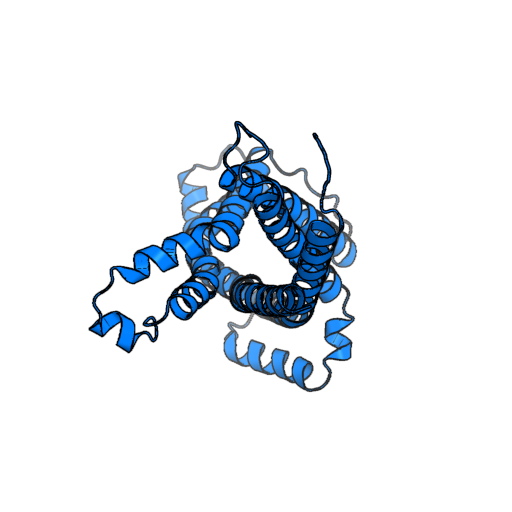.396 1.00 62.50 104 SER A CA 1
ATOM 809 C C . SER A 1 104 ? 7.373 23.473 -13.201 1.00 62.50 104 SER A C 1
ATOM 811 O O . SER A 1 104 ? 6.788 24.500 -12.867 1.00 62.50 104 SER A O 1
ATOM 813 N N . SER A 1 105 ? 7.156 22.310 -12.585 1.00 70.94 105 SER A N 1
ATOM 814 C CA . SER A 1 105 ? 6.389 22.214 -11.341 1.00 70.94 105 SER A CA 1
ATOM 815 C C . SER A 1 105 ? 7.266 22.634 -10.156 1.00 70.94 105 SER A C 1
ATOM 817 O O . SER A 1 105 ? 8.344 22.062 -9.984 1.00 70.94 105 SER A O 1
ATOM 819 N N . PRO A 1 106 ? 6.811 23.559 -9.288 1.00 75.25 106 PRO A N 1
ATOM 820 C CA . PRO A 1 106 ? 7.517 23.884 -8.048 1.00 75.25 106 PRO A CA 1
ATOM 821 C C . PRO A 1 106 ? 7.449 22.742 -7.018 1.00 75.25 106 PRO A C 1
ATOM 823 O O . PRO A 1 106 ? 8.198 22.734 -6.044 1.00 75.25 106 PRO A O 1
ATOM 826 N N . VAL A 1 107 ? 6.553 21.767 -7.213 1.00 82.12 107 VAL A N 1
ATOM 827 C CA . VAL A 1 107 ? 6.356 20.631 -6.305 1.00 82.12 107 VAL A CA 1
ATOM 828 C C . VAL A 1 107 ? 7.146 19.417 -6.791 1.00 82.12 107 VAL A C 1
ATOM 830 O O . VAL A 1 107 ? 7.045 19.031 -7.957 1.00 82.12 107 VAL A O 1
ATOM 833 N N . SER A 1 108 ? 7.882 18.780 -5.872 1.00 87.50 108 SER A N 1
ATOM 834 C CA . SER A 1 108 ? 8.641 17.551 -6.134 1.00 87.50 108 SER A CA 1
ATOM 835 C C . SER A 1 108 ? 7.734 16.413 -6.644 1.00 87.50 108 SER A C 1
ATOM 837 O O . SER A 1 108 ? 6.694 16.150 -6.029 1.00 87.50 108 SER A O 1
ATOM 839 N N . PRO A 1 109 ? 8.134 15.667 -7.695 1.00 87.44 109 PRO A N 1
ATOM 840 C CA . PRO A 1 109 ? 7.397 14.502 -8.196 1.00 87.44 109 PRO A CA 1
ATOM 841 C C . PRO A 1 109 ? 7.057 13.479 -7.101 1.00 87.44 109 PRO A C 1
ATOM 843 O O . PRO A 1 109 ? 5.944 12.951 -7.033 1.00 87.44 109 PRO A O 1
ATOM 846 N N . THR A 1 110 ? 7.986 13.254 -6.173 1.00 88.88 110 THR A N 1
ATOM 847 C CA . THR A 1 110 ? 7.787 12.343 -5.043 1.00 88.88 110 THR A CA 1
ATOM 848 C C . THR A 1 110 ? 6.681 12.824 -4.106 1.00 88.88 110 THR A C 1
ATOM 850 O O . THR A 1 110 ? 5.888 12.015 -3.626 1.00 88.88 110 THR A O 1
ATOM 853 N N . ALA A 1 111 ? 6.589 14.136 -3.869 1.00 91.44 111 ALA A N 1
ATOM 854 C CA . ALA A 1 111 ? 5.549 14.717 -3.025 1.00 91.44 111 ALA A CA 1
ATOM 855 C C . ALA A 1 111 ? 4.165 14.580 -3.674 1.00 91.44 111 ALA A C 1
ATOM 857 O O . ALA A 1 111 ? 3.219 14.183 -2.998 1.00 91.44 111 ALA A O 1
ATOM 858 N N . VAL A 1 112 ? 4.061 14.812 -4.989 1.00 92.69 112 VAL A N 1
ATOM 859 C CA . VAL A 1 112 ? 2.812 14.606 -5.747 1.00 92.69 112 VAL A CA 1
ATOM 860 C C . VAL A 1 112 ? 2.339 13.158 -5.627 1.00 92.69 112 VAL A C 1
ATOM 862 O O . VAL A 1 112 ? 1.175 12.916 -5.308 1.00 92.69 112 VAL A O 1
ATOM 865 N N . LYS A 1 113 ? 3.247 12.190 -5.811 1.00 93.81 113 LYS A N 1
ATOM 866 C CA . LYS A 1 113 ? 2.930 10.764 -5.665 1.00 93.81 113 LYS A CA 1
ATOM 867 C C . LYS A 1 113 ? 2.472 10.429 -4.253 1.00 93.81 113 LYS A C 1
ATOM 869 O O . LYS A 1 113 ? 1.434 9.798 -4.076 1.00 93.81 113 LYS A O 1
ATOM 874 N N . LEU A 1 114 ? 3.217 10.878 -3.246 1.00 94.56 114 LEU A N 1
ATOM 875 C CA . LEU A 1 114 ? 2.910 10.571 -1.856 1.00 94.56 114 LEU A CA 1
ATOM 876 C C . LEU A 1 114 ? 1.554 11.150 -1.438 1.00 94.56 114 LEU A C 1
ATOM 878 O O . LEU A 1 114 ? 0.737 10.421 -0.879 1.00 94.56 114 LEU A O 1
ATOM 882 N N . ILE A 1 115 ? 1.289 12.421 -1.745 1.00 94.75 115 ILE A N 1
ATOM 883 C CA . ILE A 1 115 ? 0.030 13.094 -1.400 1.00 94.75 115 ILE A CA 1
ATOM 884 C C . ILE A 1 115 ? -1.137 12.478 -2.174 1.00 94.75 115 ILE A C 1
ATOM 886 O O . ILE A 1 115 ? -2.146 12.119 -1.565 1.00 94.75 115 ILE A O 1
ATOM 890 N N . GLY A 1 116 ? -1.000 12.310 -3.492 1.00 95.44 116 GLY A N 1
ATOM 891 C CA . GLY A 1 116 ? -2.072 11.794 -4.343 1.00 95.44 116 GLY A CA 1
ATOM 892 C C . GLY A 1 116 ? -2.472 10.371 -3.965 1.00 95.44 116 GLY A C 1
ATOM 893 O O . GLY A 1 116 ? -3.644 10.103 -3.699 1.00 95.44 116 GLY A O 1
ATOM 894 N N . VAL A 1 117 ? -1.493 9.468 -3.852 1.00 96.44 117 VAL A N 1
ATOM 895 C CA . VAL A 1 117 ? -1.759 8.065 -3.506 1.00 96.44 117 VAL A CA 1
ATOM 896 C C . VAL A 1 117 ? -2.275 7.940 -2.071 1.00 96.44 117 VAL A C 1
ATOM 898 O O . VAL A 1 117 ? -3.221 7.193 -1.837 1.00 96.44 117 VAL A O 1
ATOM 901 N N . SER A 1 118 ? -1.723 8.691 -1.110 1.00 94.94 118 SER A N 1
ATOM 902 C CA . SER A 1 118 ? -2.207 8.652 0.280 1.00 94.94 118 SER A CA 1
ATOM 903 C C . SER A 1 118 ? -3.635 9.163 0.406 1.00 94.94 118 SER A C 1
ATOM 905 O O . SER A 1 118 ? -4.421 8.569 1.142 1.00 94.94 118 SER A O 1
ATOM 907 N N . THR A 1 119 ? -3.992 10.218 -0.331 1.00 95.56 119 THR A N 1
ATOM 908 C CA . THR A 1 119 ? -5.359 10.752 -0.349 1.00 95.56 119 THR A CA 1
ATOM 909 C C . THR A 1 119 ? -6.333 9.694 -0.852 1.00 95.56 119 THR A C 1
ATOM 911 O O . THR A 1 119 ? -7.255 9.323 -0.129 1.00 95.56 119 THR A O 1
ATOM 914 N N . VAL A 1 120 ? -6.077 9.122 -2.034 1.00 96.31 120 VAL A N 1
ATOM 915 C CA . VAL A 1 120 ? -6.939 8.080 -2.615 1.00 96.31 120 VAL A CA 1
ATOM 916 C C . VAL A 1 120 ? -7.010 6.847 -1.711 1.00 96.31 120 VAL A C 1
ATOM 918 O O . VAL A 1 120 ? -8.102 6.389 -1.381 1.00 96.31 120 VAL A O 1
ATOM 921 N N . SER A 1 121 ? -5.867 6.341 -1.243 1.00 94.12 121 SER A N 1
ATOM 922 C CA . SER A 1 121 ? -5.805 5.162 -0.371 1.00 94.12 121 SER A CA 1
ATOM 923 C C . SER A 1 121 ? -6.582 5.365 0.932 1.00 94.12 121 SER A C 1
ATOM 925 O O . SER A 1 121 ? -7.325 4.477 1.362 1.00 94.12 121 SER A O 1
ATOM 927 N N . THR A 1 122 ? -6.440 6.534 1.563 1.00 92.38 122 THR A N 1
ATOM 928 C CA . THR A 1 122 ? -7.150 6.862 2.807 1.00 92.38 122 THR A CA 1
ATOM 929 C C . THR A 1 122 ? -8.652 6.957 2.550 1.00 92.38 122 THR A C 1
ATOM 931 O O . THR A 1 122 ? -9.428 6.311 3.252 1.00 92.38 122 THR A O 1
ATOM 934 N N . SER A 1 123 ? -9.076 7.676 1.505 1.00 93.12 123 SER A N 1
ATOM 935 C CA . SER A 1 123 ? -10.491 7.815 1.142 1.00 93.12 123 SER A CA 1
ATOM 936 C C . SER A 1 123 ? -11.156 6.469 0.843 1.00 93.12 123 SER A C 1
ATOM 938 O O . SER A 1 123 ? -12.227 6.183 1.381 1.00 93.12 123 SER A O 1
ATOM 940 N N . LEU A 1 124 ? -10.515 5.608 0.045 1.00 94.00 124 LEU A N 1
ATOM 941 C CA . LEU A 1 124 ? -11.054 4.283 -0.282 1.00 94.00 124 LEU A CA 1
ATOM 942 C C . LEU A 1 124 ? -11.103 3.379 0.953 1.00 94.00 124 LEU A C 1
ATOM 944 O O . LEU A 1 124 ? -12.052 2.612 1.122 1.00 94.00 124 LEU A O 1
ATOM 948 N N . THR A 1 125 ? -10.118 3.488 1.848 1.00 89.88 125 THR A N 1
ATOM 949 C CA . THR A 1 125 ? -10.112 2.726 3.103 1.00 89.88 125 THR A CA 1
ATOM 950 C C . THR A 1 125 ? -11.257 3.154 4.016 1.00 89.88 125 THR A C 1
ATOM 952 O O . THR A 1 125 ? -11.986 2.293 4.503 1.00 89.88 125 THR A O 1
ATOM 955 N N . VAL A 1 126 ? -11.482 4.462 4.178 1.00 88.94 126 VAL A N 1
ATOM 956 C CA . VAL A 1 126 ? -12.612 5.004 4.951 1.00 88.94 126 VAL A CA 1
ATOM 957 C C . VAL A 1 126 ? -13.950 4.571 4.349 1.00 88.94 126 VAL A C 1
ATOM 959 O O . VAL A 1 126 ? -14.853 4.154 5.079 1.00 88.94 126 VAL A O 1
ATOM 962 N N . TYR A 1 127 ? -14.081 4.615 3.022 1.00 89.50 127 TYR A N 1
ATOM 963 C CA . TYR A 1 127 ? -15.288 4.162 2.336 1.00 89.50 127 TYR A CA 1
ATOM 964 C C . TYR A 1 127 ? -15.543 2.661 2.553 1.00 89.50 127 TYR A C 1
ATOM 966 O O . TYR A 1 127 ? -16.647 2.268 2.938 1.00 89.50 127 TYR A O 1
ATOM 974 N N . LYS A 1 128 ? -14.515 1.817 2.379 1.00 88.50 128 LYS A N 1
ATOM 975 C CA . LYS A 1 128 ? -14.591 0.377 2.672 1.00 88.50 128 LYS A CA 1
ATOM 976 C C . LYS A 1 128 ? -15.033 0.137 4.113 1.00 88.50 128 LYS A C 1
ATOM 978 O O . LYS A 1 128 ? -15.952 -0.648 4.334 1.00 88.50 128 LYS A O 1
ATOM 983 N N . ASP A 1 129 ? -14.381 0.776 5.080 1.00 85.12 129 ASP A N 1
ATOM 984 C CA . ASP A 1 129 ? -14.653 0.561 6.502 1.00 85.12 129 ASP A CA 1
ATOM 985 C C . ASP A 1 129 ? -16.081 1.004 6.864 1.00 85.12 129 ASP A C 1
ATOM 987 O O . ASP A 1 129 ? -16.765 0.325 7.634 1.00 85.12 129 ASP A O 1
ATOM 991 N N . SER A 1 130 ? -16.581 2.072 6.235 1.00 83.06 130 SER A N 1
ATOM 992 C CA . SER A 1 130 ? -17.973 2.521 6.372 1.00 83.06 130 SER A CA 1
ATOM 993 C C . SER A 1 130 ? -18.959 1.478 5.842 1.00 83.06 130 SER A C 1
ATOM 995 O O . SER A 1 130 ? -19.924 1.138 6.526 1.00 83.06 130 SER A O 1
ATOM 997 N N . CYS A 1 131 ? -18.690 0.908 4.664 1.00 84.94 131 CYS A N 1
ATOM 998 C CA . CYS A 1 131 ? -19.516 -0.152 4.085 1.00 84.94 131 CYS A CA 1
ATOM 999 C C . CYS A 1 131 ? -19.510 -1.421 4.956 1.00 84.94 131 CYS A C 1
ATOM 1001 O O . CYS A 1 131 ? -20.566 -1.979 5.247 1.00 84.94 131 CYS A O 1
ATOM 1003 N N . LEU A 1 132 ? -18.342 -1.848 5.447 1.00 80.00 132 LEU A N 1
ATOM 1004 C CA . LEU A 1 132 ? -18.230 -3.005 6.344 1.00 80.00 132 LEU A CA 1
ATOM 1005 C C . LEU A 1 132 ? -18.957 -2.774 7.672 1.00 80.00 132 LEU A C 1
ATOM 1007 O O . LEU A 1 132 ? -19.620 -3.679 8.174 1.00 80.00 132 LEU A O 1
ATOM 1011 N N . THR A 1 133 ? -18.877 -1.562 8.220 1.00 77.62 133 THR A N 1
ATOM 1012 C CA . THR A 1 133 ? -19.589 -1.200 9.451 1.00 77.62 133 THR A CA 1
ATOM 1013 C C . THR A 1 133 ? -21.101 -1.222 9.243 1.00 77.62 133 THR A C 1
ATOM 1015 O O . THR A 1 133 ? -21.813 -1.754 10.085 1.00 77.62 133 THR A O 1
ATOM 1018 N N . GLN A 1 134 ? -21.604 -0.725 8.109 1.00 79.44 134 GLN A N 1
ATOM 1019 C CA . GLN A 1 134 ? -23.028 -0.826 7.762 1.00 79.44 134 GLN A CA 1
ATOM 1020 C C . GLN A 1 134 ? -23.489 -2.282 7.595 1.00 79.44 134 GLN A C 1
ATOM 1022 O O . GLN A 1 134 ? -24.640 -2.599 7.872 1.00 79.44 134 GLN A O 1
ATOM 1027 N N . MET A 1 135 ? -22.598 -3.169 7.145 1.00 73.06 135 MET A N 1
ATOM 1028 C CA . MET A 1 135 ? -22.912 -4.581 6.923 1.00 73.06 135 MET A CA 1
ATOM 1029 C C . MET A 1 135 ? -22.890 -5.433 8.197 1.00 73.06 135 MET A C 1
ATOM 1031 O O . MET A 1 135 ? -23.694 -6.353 8.315 1.00 73.06 135 MET A O 1
ATOM 1035 N N . PHE A 1 136 ? -21.948 -5.180 9.109 1.00 70.81 136 PHE A N 1
ATOM 1036 C CA . PHE A 1 136 ? -21.692 -6.039 10.275 1.00 70.81 136 PHE A CA 1
ATOM 1037 C C . PHE A 1 136 ? -21.970 -5.363 11.624 1.00 70.81 136 PHE A C 1
ATOM 1039 O O . PHE A 1 136 ? -21.920 -6.020 12.662 1.00 70.81 136 PHE A O 1
ATOM 1046 N N . GLY A 1 137 ? -22.237 -4.058 11.638 1.00 63.06 137 GLY A N 1
ATOM 1047 C CA . GLY A 1 137 ? -22.520 -3.306 12.852 1.00 63.06 137 GLY A CA 1
ATOM 1048 C C . GLY A 1 137 ? -23.968 -3.472 13.305 1.00 63.06 137 GLY A C 1
ATOM 1049 O O . GLY A 1 137 ? -24.901 -3.141 12.578 1.00 63.06 137 GLY A O 1
ATOM 1050 N N . ALA A 1 138 ? -24.168 -3.916 14.545 1.00 50.31 138 ALA A N 1
ATOM 1051 C CA . ALA A 1 138 ? -25.458 -3.820 15.217 1.00 50.31 138 ALA A CA 1
ATOM 1052 C C . ALA A 1 138 ? -25.713 -2.355 15.619 1.00 50.31 138 ALA A C 1
ATOM 1054 O O . ALA A 1 138 ? -25.207 -1.917 16.645 1.00 50.31 138 ALA A O 1
ATOM 1055 N N . ALA A 1 139 ? -26.429 -1.595 14.781 1.00 50.00 139 ALA A N 1
ATOM 1056 C CA . ALA A 1 139 ? -27.216 -0.383 15.085 1.00 50.00 139 ALA A CA 1
ATOM 1057 C C . ALA A 1 139 ? -26.666 0.695 16.065 1.00 50.00 139 ALA A C 1
ATOM 1059 O O . ALA A 1 139 ? -27.432 1.535 16.534 1.00 50.00 139 ALA A O 1
ATOM 1060 N N . ALA A 1 140 ? -25.371 0.741 16.380 1.00 56.88 140 ALA A N 1
ATOM 1061 C CA . ALA A 1 140 ? -24.787 1.792 17.209 1.00 56.88 140 ALA A CA 1
ATOM 1062 C C . ALA A 1 140 ? -24.329 2.954 16.320 1.00 56.88 140 ALA A C 1
ATOM 1064 O O . ALA A 1 140 ? -23.529 2.764 15.402 1.00 56.88 140 ALA A O 1
ATOM 1065 N N . LYS A 1 141 ? -24.824 4.171 16.592 1.00 59.56 141 LYS A N 1
ATOM 1066 C CA . LYS A 1 141 ? -24.371 5.389 15.902 1.00 59.56 141 LYS A CA 1
ATOM 1067 C C . LYS A 1 141 ? -22.834 5.492 15.973 1.00 59.56 141 LYS A C 1
ATOM 1069 O O . LYS A 1 141 ? -22.285 5.342 17.069 1.00 59.56 141 LYS A O 1
ATOM 1074 N N . PRO A 1 142 ? -22.138 5.776 14.853 1.00 63.12 142 PRO A N 1
ATOM 1075 C CA . PRO A 1 142 ? -20.690 5.955 14.858 1.00 63.12 142 PRO A CA 1
ATOM 1076 C C . PRO A 1 142 ? -20.296 7.048 15.853 1.00 63.12 142 PRO A C 1
ATOM 1078 O O . PRO A 1 142 ? -20.819 8.162 15.796 1.00 63.12 142 PRO A O 1
ATOM 1081 N N . LYS A 1 143 ? -19.377 6.742 16.776 1.00 70.31 143 LYS A N 1
ATOM 1082 C CA . LYS A 1 143 ? -18.818 7.765 17.668 1.00 70.31 143 LYS A CA 1
ATOM 1083 C C . LYS A 1 143 ? -17.952 8.723 16.845 1.00 70.31 143 LYS A C 1
ATOM 1085 O O . LYS A 1 143 ? -17.171 8.237 16.019 1.00 70.31 143 LYS A O 1
ATOM 1090 N N . PRO A 1 144 ? -18.042 10.046 17.076 1.00 76.75 144 PRO A N 1
ATOM 1091 C CA . PRO A 1 144 ? -17.193 11.004 16.385 1.00 76.75 144 PRO A CA 1
ATOM 1092 C C . PRO A 1 144 ? -15.725 10.705 16.696 1.00 76.75 144 PRO A C 1
ATOM 1094 O O . PRO A 1 144 ? -15.340 10.522 17.851 1.00 76.75 144 PRO A O 1
ATOM 1097 N N . VAL A 1 145 ? -14.911 10.620 15.648 1.00 78.56 145 VAL A N 1
ATOM 1098 C CA . VAL A 1 145 ? -13.475 10.364 15.770 1.00 78.56 145 VAL A CA 1
ATOM 1099 C C . VAL A 1 145 ? -12.778 11.664 16.197 1.00 78.56 145 VAL A C 1
ATOM 1101 O O . VAL A 1 145 ? -12.988 12.693 15.548 1.00 78.56 145 VAL A O 1
ATOM 1104 N N . PRO A 1 146 ? -11.942 11.659 17.253 1.00 84.38 146 PRO A N 1
ATOM 1105 C CA . PRO A 1 146 ? -11.185 12.841 17.651 1.00 84.38 146 PRO A CA 1
ATOM 1106 C C . PRO A 1 146 ? -10.244 13.324 16.530 1.00 84.38 146 PRO A C 1
ATOM 1108 O O . PRO A 1 146 ? -9.612 12.486 15.880 1.00 84.38 146 PRO A O 1
ATOM 1111 N N . PRO A 1 147 ? -10.052 14.646 16.337 1.00 87.38 147 PRO A N 1
ATOM 1112 C CA . PRO A 1 147 ? -9.182 15.182 15.281 1.00 87.38 147 PRO A CA 1
ATOM 1113 C C . PRO A 1 147 ? -7.756 14.615 15.306 1.00 87.38 147 PRO A C 1
ATOM 1115 O O . PRO A 1 147 ? -7.187 14.289 14.269 1.00 87.38 147 PRO A O 1
ATOM 1118 N N . ILE A 1 148 ? -7.196 14.418 16.503 1.00 88.56 148 ILE A N 1
ATOM 1119 C CA . ILE A 1 148 ? -5.847 13.861 16.675 1.00 88.56 148 ILE A CA 1
ATOM 1120 C C . ILE A 1 148 ? -5.776 12.413 16.163 1.00 88.56 148 ILE A C 1
ATOM 1122 O O . ILE A 1 148 ? -4.793 12.033 15.529 1.00 88.56 148 ILE A O 1
ATOM 1126 N N . SER A 1 149 ? -6.823 11.606 16.371 1.00 88.25 149 SER A N 1
ATOM 1127 C CA . SER A 1 149 ? -6.865 10.235 15.851 1.00 88.25 149 SER A CA 1
ATOM 1128 C C . SER A 1 149 ? -6.880 10.220 14.320 1.00 88.25 149 SER A C 1
ATOM 1130 O O . SER A 1 149 ? -6.199 9.383 13.732 1.00 88.25 149 SER A O 1
ATOM 1132 N N . TYR A 1 150 ? -7.571 11.166 13.667 1.00 88.88 150 TYR A N 1
ATOM 1133 C CA . TYR A 1 150 ? -7.505 11.313 12.206 1.00 88.88 150 TYR A CA 1
ATOM 1134 C C . TYR A 1 150 ? -6.087 11.604 11.720 1.00 88.88 150 TYR A C 1
ATOM 1136 O O . TYR A 1 150 ? -5.617 10.935 10.803 1.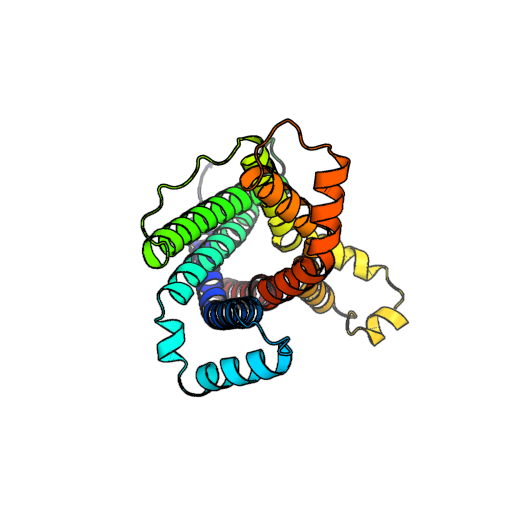00 88.88 150 TYR A O 1
ATOM 1144 N N . ILE A 1 151 ? -5.386 12.546 12.359 1.00 92.69 151 ILE A N 1
ATOM 1145 C CA . ILE A 1 151 ? -4.004 12.893 11.997 1.00 92.69 151 ILE A CA 1
ATOM 1146 C C . ILE A 1 151 ? -3.100 11.661 12.092 1.00 92.69 151 ILE A C 1
ATOM 1148 O O . ILE A 1 151 ? -2.337 11.386 11.170 1.00 92.69 151 ILE A O 1
ATOM 1152 N N . LEU A 1 152 ? -3.210 10.878 13.169 1.00 93.56 152 LEU A N 1
ATOM 1153 C CA . LEU A 1 152 ? -2.407 9.665 13.337 1.00 93.56 152 LEU A CA 1
ATOM 1154 C C . LEU A 1 152 ? -2.773 8.572 12.322 1.00 93.56 152 LEU A C 1
ATOM 1156 O O . LEU A 1 152 ? -1.881 7.885 11.821 1.00 93.56 152 LEU A O 1
ATOM 1160 N N . PHE A 1 153 ? -4.055 8.412 11.974 1.00 91.56 153 PHE A N 1
ATOM 1161 C CA . PHE A 1 153 ? -4.452 7.474 10.921 1.00 91.56 153 PHE A CA 1
ATOM 1162 C C . PHE A 1 153 ? -3.894 7.875 9.555 1.00 91.56 153 PHE A C 1
ATOM 1164 O O . PHE A 1 153 ? -3.342 7.009 8.877 1.00 91.56 153 PHE A O 1
ATOM 1171 N N . ILE A 1 154 ? -3.966 9.164 9.209 1.00 92.62 154 ILE A N 1
ATOM 1172 C CA . ILE A 1 154 ? -3.393 9.718 7.977 1.00 92.62 154 ILE A CA 1
ATOM 1173 C C . ILE A 1 154 ? -1.877 9.529 7.971 1.00 92.62 154 ILE A C 1
ATOM 1175 O O . ILE A 1 154 ? -1.338 8.997 7.008 1.00 92.62 154 ILE A O 1
ATOM 1179 N N . LEU A 1 155 ? -1.178 9.891 9.052 1.00 95.19 155 LEU A N 1
ATOM 1180 C CA . LEU A 1 155 ? 0.276 9.742 9.154 1.00 95.19 155 LEU A CA 1
ATOM 1181 C C . LEU A 1 155 ? 0.709 8.285 8.956 1.00 95.19 155 LEU A C 1
ATOM 1183 O O . LEU A 1 155 ? 1.651 7.998 8.218 1.00 95.19 155 LEU A O 1
ATOM 1187 N N . ARG A 1 156 ? -0.005 7.348 9.583 1.00 94.56 156 ARG A N 1
ATOM 1188 C CA . ARG A 1 156 ? 0.218 5.912 9.399 1.00 94.56 156 ARG A CA 1
ATOM 1189 C C . ARG A 1 156 ? 0.043 5.486 7.943 1.00 94.56 156 ARG A C 1
ATOM 1191 O O . ARG A 1 156 ? 0.825 4.661 7.460 1.00 94.56 156 ARG A O 1
ATOM 1198 N N . ASP A 1 157 ? -0.989 5.986 7.269 1.00 92.38 157 ASP A N 1
ATOM 1199 C CA . ASP A 1 157 ? -1.260 5.647 5.870 1.00 92.38 157 ASP A CA 1
ATOM 1200 C C . ASP A 1 157 ? -0.208 6.250 4.940 1.00 92.38 157 ASP A C 1
ATOM 1202 O O . ASP A 1 157 ? 0.342 5.524 4.116 1.00 92.38 157 ASP A O 1
ATOM 1206 N N . VAL A 1 158 ? 0.193 7.504 5.162 1.00 95.25 158 VAL A N 1
ATOM 1207 C CA . VAL A 1 158 ? 1.302 8.154 4.448 1.00 95.25 158 VAL A CA 1
ATOM 1208 C C . VAL A 1 158 ? 2.593 7.349 4.585 1.00 95.25 158 VAL A C 1
ATOM 1210 O O . VAL A 1 158 ? 3.246 7.076 3.581 1.00 95.25 158 VAL A O 1
ATOM 1213 N N . LEU A 1 159 ? 2.949 6.899 5.794 1.00 96.12 159 LEU A N 1
ATOM 1214 C CA . LEU A 1 159 ? 4.129 6.049 5.999 1.00 96.12 159 LEU A CA 1
ATOM 1215 C C . LEU A 1 159 ? 4.029 4.738 5.219 1.00 96.12 159 LEU A C 1
ATOM 1217 O O . LEU A 1 159 ? 5.001 4.304 4.603 1.00 96.12 159 LEU A O 1
ATOM 1221 N N . THR A 1 160 ? 2.850 4.119 5.214 1.00 94.62 160 THR A N 1
ATOM 1222 C CA . THR A 1 160 ? 2.625 2.872 4.478 1.00 94.62 160 THR A CA 1
ATOM 1223 C C . THR A 1 160 ? 2.789 3.092 2.972 1.00 94.62 160 THR A C 1
ATOM 1225 O O . THR A 1 160 ? 3.542 2.360 2.333 1.00 94.62 160 THR A O 1
ATOM 1228 N N . ILE A 1 161 ? 2.164 4.132 2.413 1.00 95.38 161 ILE A N 1
ATOM 1229 C CA . ILE A 1 161 ? 2.284 4.496 0.994 1.00 95.38 161 ILE A CA 1
ATOM 1230 C C . ILE A 1 161 ? 3.725 4.849 0.627 1.00 95.38 161 ILE A C 1
ATOM 1232 O O . ILE A 1 161 ? 4.220 4.394 -0.403 1.00 95.38 161 ILE A O 1
ATOM 1236 N N . TYR A 1 162 ? 4.426 5.589 1.485 1.00 95.56 162 TYR A N 1
ATOM 1237 C CA . TYR A 1 162 ? 5.840 5.903 1.310 1.00 95.56 162 TYR A CA 1
ATOM 1238 C C . TYR A 1 162 ? 6.686 4.626 1.190 1.00 95.56 162 TYR A C 1
ATOM 1240 O O . TYR A 1 162 ? 7.426 4.459 0.217 1.00 95.56 162 TYR A O 1
ATOM 1248 N N . GLY A 1 163 ? 6.505 3.678 2.116 1.00 95.56 163 GLY A N 1
ATOM 1249 C CA . GLY A 1 163 ? 7.186 2.383 2.085 1.00 95.56 163 GLY A CA 1
ATOM 1250 C C . GLY A 1 163 ? 6.865 1.543 0.843 1.00 95.56 163 GLY A C 1
ATOM 1251 O O . GLY A 1 163 ? 7.749 0.861 0.334 1.00 95.56 163 GLY A O 1
ATOM 1252 N N . CYS A 1 164 ? 5.633 1.617 0.331 1.00 94.31 164 CYS A N 1
ATOM 1253 C CA . CYS A 1 164 ? 5.186 0.806 -0.806 1.00 94.31 164 CYS A CA 1
ATOM 1254 C C . CYS A 1 164 ? 5.569 1.387 -2.174 1.00 94.31 164 CYS A C 1
ATOM 1256 O O . CYS A 1 164 ? 5.868 0.630 -3.091 1.00 94.31 164 CYS A O 1
ATOM 1258 N N . PHE A 1 165 ? 5.536 2.713 -2.337 1.00 94.19 165 PHE A N 1
ATOM 1259 C CA . PHE A 1 165 ? 5.544 3.343 -3.665 1.00 94.19 165 PHE A CA 1
ATOM 1260 C C . PHE A 1 165 ? 6.677 4.343 -3.904 1.00 94.19 165 PHE A C 1
ATOM 1262 O O . PHE A 1 165 ? 6.889 4.746 -5.051 1.00 94.19 165 PHE A O 1
ATOM 1269 N N . VAL A 1 166 ? 7.390 4.748 -2.849 1.00 94.50 166 VAL A N 1
ATOM 1270 C CA . VAL A 1 166 ? 8.481 5.732 -2.929 1.00 94.50 166 VAL A CA 1
ATOM 1271 C C . VAL A 1 166 ? 9.819 5.109 -2.546 1.00 94.50 166 VAL A C 1
ATOM 1273 O O . VAL A 1 166 ? 10.798 5.252 -3.271 1.00 94.50 166 VAL A O 1
ATOM 1276 N N . CYS A 1 167 ? 9.872 4.385 -1.430 1.00 95.50 167 CYS A N 1
ATOM 1277 C CA . CYS A 1 167 ? 11.115 3.802 -0.939 1.00 95.50 167 CYS A CA 1
ATOM 1278 C C . CYS A 1 167 ? 11.711 2.648 -1.758 1.00 95.50 167 CYS A C 1
ATOM 1280 O O . CYS A 1 167 ? 12.934 2.520 -1.705 1.00 95.50 167 CYS A O 1
ATOM 1282 N N . PRO A 1 168 ? 10.958 1.784 -2.474 1.00 95.12 168 PRO A N 1
ATOM 1283 C CA . PRO A 1 168 ? 11.564 0.590 -3.063 1.00 95.12 168 PRO A CA 1
ATOM 1284 C C . PRO A 1 168 ? 12.725 0.865 -4.033 1.00 95.12 168 PRO A C 1
ATOM 1286 O O . PRO A 1 168 ? 13.762 0.225 -3.866 1.00 95.12 168 PRO A O 1
ATOM 1289 N N . PRO A 1 169 ? 12.647 1.838 -4.965 1.00 93.38 169 PRO A N 1
ATOM 1290 C CA . PRO A 1 169 ? 13.791 2.195 -5.808 1.00 93.38 169 PRO A CA 1
ATOM 1291 C C . PRO A 1 169 ? 14.978 2.747 -5.005 1.00 93.38 169 PRO A C 1
ATOM 1293 O O . PRO A 1 169 ? 16.130 2.459 -5.320 1.00 93.38 169 PRO A O 1
ATOM 1296 N N . ILE A 1 170 ? 14.704 3.498 -3.931 1.00 94.69 170 ILE A N 1
ATOM 1297 C CA . ILE A 1 170 ? 15.739 4.048 -3.043 1.00 94.69 170 ILE A CA 1
ATOM 1298 C C . ILE A 1 170 ? 16.479 2.907 -2.344 1.00 94.69 170 ILE A C 1
ATOM 1300 O O . ILE A 1 170 ? 17.708 2.879 -2.345 1.00 94.69 170 ILE A O 1
ATOM 1304 N N . LEU A 1 171 ? 15.748 1.947 -1.770 1.00 94.31 171 LEU A N 1
ATOM 1305 C CA . LEU A 1 171 ? 16.362 0.788 -1.132 1.00 94.31 171 LEU A CA 1
ATOM 1306 C C . LEU A 1 171 ? 17.108 -0.072 -2.157 1.00 94.31 171 LEU A C 1
ATOM 1308 O O . LEU A 1 171 ? 18.231 -0.476 -1.881 1.00 94.31 171 LEU A O 1
ATOM 1312 N N . ALA A 1 172 ? 16.547 -0.300 -3.345 1.00 94.44 172 ALA A N 1
ATOM 1313 C CA . ALA A 1 172 ? 17.196 -1.087 -4.391 1.00 94.44 172 ALA A CA 1
ATOM 1314 C C . ALA A 1 172 ? 18.564 -0.511 -4.798 1.00 94.44 172 ALA A C 1
ATOM 1316 O O . ALA A 1 172 ? 19.526 -1.268 -4.948 1.00 94.44 172 ALA A O 1
ATOM 1317 N N . ALA A 1 173 ? 18.673 0.819 -4.895 1.00 94.38 173 ALA A N 1
ATOM 1318 C CA . ALA A 1 173 ? 19.939 1.513 -5.131 1.00 94.38 173 ALA A CA 1
ATOM 1319 C C . ALA A 1 173 ? 20.910 1.372 -3.945 1.00 94.38 173 ALA A C 1
ATOM 1321 O O . ALA A 1 173 ? 22.105 1.172 -4.134 1.00 94.38 173 ALA A O 1
ATOM 1322 N N . ARG A 1 174 ? 20.415 1.409 -2.701 1.00 93.25 174 ARG A N 1
ATOM 1323 C CA . ARG A 1 174 ? 21.249 1.180 -1.504 1.00 93.25 174 ARG A CA 1
ATOM 1324 C C . ARG A 1 174 ? 21.720 -0.268 -1.369 1.00 93.25 174 ARG A C 1
ATOM 1326 O O . ARG A 1 174 ? 22.810 -0.507 -0.868 1.00 93.25 174 ARG A O 1
ATOM 1333 N N . LEU A 1 175 ? 20.933 -1.239 -1.827 1.00 92.31 175 LEU A N 1
ATOM 1334 C CA . LEU A 1 175 ? 21.326 -2.649 -1.847 1.00 92.31 175 LEU A CA 1
ATOM 1335 C C . LEU A 1 175 ? 22.459 -2.920 -2.851 1.00 92.31 175 LEU A C 1
ATOM 1337 O O . LEU A 1 175 ? 23.149 -3.930 -2.740 1.00 92.31 175 LEU A O 1
ATOM 1341 N N . GLU A 1 176 ? 22.679 -2.032 -3.822 1.00 91.75 176 GLU A N 1
ATOM 1342 C CA . GLU A 1 176 ? 23.760 -2.170 -4.797 1.00 91.75 176 GLU A CA 1
ATOM 1343 C C . GLU A 1 176 ? 25.150 -2.046 -4.170 1.00 91.75 176 GLU A C 1
ATOM 1345 O O . GLU A 1 176 ? 26.057 -2.786 -4.561 1.00 91.75 176 GLU A O 1
ATOM 1350 N N . SER A 1 177 ? 25.297 -1.184 -3.158 1.00 91.56 177 SER A N 1
ATOM 1351 C CA . SER A 1 177 ? 26.565 -0.966 -2.453 1.00 91.56 177 SER A CA 1
ATOM 1352 C C . SER A 1 177 ? 26.952 -2.110 -1.509 1.00 91.56 177 SER A C 1
ATOM 1354 O O . SER A 1 177 ? 27.995 -2.038 -0.864 1.00 91.56 177 SER A O 1
ATOM 1356 N N . LEU A 1 178 ? 26.130 -3.158 -1.389 1.00 91.19 178 LEU A N 1
ATOM 1357 C CA . LEU A 1 178 ? 26.470 -4.336 -0.592 1.00 91.19 178 LEU A CA 1
ATOM 1358 C C . LEU A 1 178 ? 27.597 -5.155 -1.249 1.00 91.19 178 LEU A C 1
ATOM 1360 O O . LEU A 1 178 ? 27.681 -5.208 -2.483 1.00 91.19 178 LEU A O 1
ATOM 1364 N N . PRO A 1 179 ? 28.432 -5.852 -0.450 1.00 91.19 179 PRO A N 1
ATOM 1365 C CA . PRO A 1 179 ? 29.472 -6.738 -0.968 1.00 91.19 179 PRO A CA 1
ATOM 1366 C C . PRO A 1 179 ? 28.915 -7.786 -1.940 1.00 91.19 179 PRO A C 1
ATOM 1368 O O . PRO A 1 179 ? 27.816 -8.311 -1.744 1.00 91.19 179 PRO A O 1
ATOM 1371 N N . ALA A 1 180 ? 29.684 -8.129 -2.978 1.00 86.62 180 ALA A N 1
ATOM 1372 C CA . ALA A 1 180 ? 29.257 -9.076 -4.013 1.00 86.62 180 ALA A CA 1
ATOM 1373 C C . ALA A 1 180 ? 28.891 -10.461 -3.447 1.00 86.62 180 ALA A C 1
ATOM 1375 O O . ALA A 1 180 ? 27.902 -11.053 -3.875 1.00 86.62 180 ALA A O 1
ATOM 1376 N N . SER A 1 181 ? 29.628 -10.931 -2.435 1.00 86.62 181 SER A N 1
ATOM 1377 C CA . SER A 1 181 ? 29.344 -12.177 -1.713 1.00 86.62 181 SER A CA 1
ATOM 1378 C C . SER A 1 181 ? 27.950 -12.173 -1.081 1.00 86.62 181 SER A C 1
ATOM 1380 O O . SER A 1 181 ? 27.182 -13.119 -1.252 1.00 86.62 181 SER A O 1
ATOM 1382 N N . PHE A 1 182 ? 27.584 -11.071 -0.426 1.00 87.00 182 PHE A N 1
ATOM 1383 C CA . PHE A 1 182 ? 26.278 -10.913 0.207 1.00 87.00 182 PHE A CA 1
ATOM 1384 C C . PHE A 1 182 ? 25.155 -10.789 -0.833 1.00 87.00 182 PHE A C 1
ATOM 1386 O O . PHE A 1 182 ? 24.100 -11.406 -0.689 1.00 87.00 182 PHE A O 1
ATOM 1393 N N . LYS A 1 183 ? 25.393 -10.055 -1.931 1.00 86.31 183 LYS A N 1
ATOM 1394 C CA . LYS A 1 183 ? 24.424 -9.948 -3.034 1.00 86.31 183 LYS A CA 1
ATOM 1395 C C . LYS A 1 183 ? 24.141 -11.302 -3.682 1.00 86.31 183 LYS A C 1
ATOM 1397 O O . LYS A 1 183 ? 22.979 -11.607 -3.930 1.00 86.31 183 LYS A O 1
ATOM 1402 N N . HIS A 1 184 ? 25.166 -12.125 -3.907 1.00 82.50 184 HIS A N 1
ATOM 1403 C CA . HIS A 1 184 ? 24.992 -13.459 -4.479 1.00 82.50 184 HIS A CA 1
ATOM 1404 C C . HIS A 1 184 ? 24.212 -14.386 -3.535 1.00 82.50 184 HIS A C 1
ATOM 1406 O O . HIS A 1 184 ? 23.284 -15.065 -3.967 1.00 82.50 184 HIS A O 1
ATOM 1412 N N . GLN A 1 185 ? 24.530 -14.366 -2.235 1.00 83.81 185 GLN A N 1
ATOM 1413 C CA . GLN A 1 185 ? 23.854 -15.197 -1.234 1.00 83.81 185 GLN A CA 1
ATOM 1414 C C . GLN A 1 185 ? 22.358 -14.871 -1.091 1.00 83.81 185 GLN A C 1
ATOM 1416 O O . GLN A 1 185 ? 21.554 -15.775 -0.881 1.00 83.81 185 GLN A O 1
ATOM 1421 N N . LEU A 1 186 ? 21.976 -13.596 -1.224 1.00 82.50 186 LEU A N 1
ATOM 1422 C CA . LEU A 1 186 ? 20.582 -13.147 -1.126 1.00 82.50 186 LEU A CA 1
ATOM 1423 C C . LEU A 1 186 ? 19.864 -13.041 -2.486 1.00 82.50 186 LEU A C 1
ATOM 1425 O O . LEU A 1 186 ? 18.750 -12.522 -2.537 1.00 82.50 186 LEU A O 1
ATOM 1429 N N . LEU A 1 187 ? 20.470 -13.513 -3.583 1.00 84.81 187 LEU A N 1
ATOM 1430 C CA . LEU A 1 187 ? 19.919 -13.404 -4.945 1.00 84.81 187 LEU A CA 1
ATOM 1431 C C . LEU A 1 187 ? 19.634 -11.947 -5.382 1.00 84.81 187 LEU A C 1
ATOM 1433 O O . LEU A 1 187 ? 18.717 -11.676 -6.151 1.00 84.81 187 LEU A O 1
ATOM 1437 N N . LEU A 1 188 ? 20.441 -10.992 -4.909 1.00 89.50 188 LEU A N 1
ATOM 1438 C CA . LEU A 1 188 ? 20.338 -9.544 -5.162 1.00 89.50 188 LEU A CA 1
ATOM 1439 C C . LEU A 1 188 ? 21.285 -9.051 -6.274 1.00 89.50 188 LEU A C 1
ATOM 1441 O O . LEU A 1 188 ? 21.585 -7.855 -6.372 1.00 89.50 188 LEU A O 1
ATOM 1445 N N . SER A 1 189 ? 21.791 -9.965 -7.102 1.00 86.81 189 SER A N 1
ATOM 1446 C CA . SER A 1 189 ? 22.817 -9.672 -8.110 1.00 86.81 189 SER A CA 1
ATOM 1447 C C . SER A 1 189 ? 22.330 -8.706 -9.197 1.00 86.81 189 SER A C 1
ATOM 1449 O O . SER A 1 189 ? 23.073 -7.819 -9.611 1.00 86.81 189 SER A O 1
ATOM 1451 N N . THR A 1 190 ? 21.067 -8.814 -9.613 1.00 90.06 190 THR A N 1
ATOM 1452 C CA . THR A 1 190 ? 20.478 -7.985 -10.681 1.00 90.06 190 THR A CA 1
ATOM 1453 C C . THR A 1 190 ? 19.720 -6.771 -10.121 1.00 90.06 190 THR A C 1
ATOM 1455 O O . THR A 1 190 ? 19.111 -6.905 -9.050 1.00 90.06 190 THR A O 1
ATOM 1458 N N . PRO A 1 191 ? 19.683 -5.619 -10.821 1.00 90.50 191 PRO A N 1
ATOM 1459 C CA . PRO A 1 191 ? 18.865 -4.463 -10.435 1.00 90.50 191 PRO A CA 1
ATOM 1460 C C . PRO A 1 191 ? 17.386 -4.810 -10.204 1.00 90.50 191 PRO A C 1
ATOM 1462 O O . PRO A 1 191 ? 16.794 -4.380 -9.212 1.00 90.50 191 PRO A O 1
ATOM 1465 N N . GLU A 1 192 ? 16.815 -5.662 -11.054 1.00 90.25 192 GLU A N 1
ATOM 1466 C CA . GLU A 1 192 ? 15.414 -6.088 -10.998 1.00 90.25 192 GLU A CA 1
ATOM 1467 C C . GLU A 1 192 ? 15.145 -6.897 -9.726 1.00 90.25 192 GLU A C 1
ATOM 1469 O O . GLU A 1 192 ? 14.173 -6.648 -9.016 1.00 90.25 192 GLU A O 1
ATOM 1474 N N . ALA A 1 193 ? 16.038 -7.829 -9.373 1.00 91.19 193 ALA A N 1
ATOM 1475 C CA . ALA A 1 193 ? 15.929 -8.580 -8.120 1.00 91.19 193 ALA A CA 1
ATOM 1476 C C . ALA A 1 193 ? 15.986 -7.667 -6.885 1.00 91.19 193 ALA A C 1
ATOM 1478 O O . ALA A 1 193 ? 15.176 -7.830 -5.971 1.00 91.19 193 ALA A O 1
ATOM 1479 N N . ARG A 1 194 ? 16.881 -6.666 -6.864 1.00 94.31 194 ARG A N 1
ATOM 1480 C CA . ARG A 1 194 ? 16.947 -5.686 -5.763 1.00 94.31 194 ARG A CA 1
ATOM 1481 C C . ARG A 1 194 ? 15.652 -4.894 -5.636 1.00 94.31 194 ARG A C 1
ATOM 1483 O O . ARG A 1 194 ? 15.174 -4.687 -4.517 1.00 94.31 194 ARG A O 1
ATOM 1490 N N . LEU A 1 195 ? 15.068 -4.483 -6.761 1.00 93.44 195 LEU A N 1
ATOM 1491 C CA . LEU A 1 195 ? 13.791 -3.778 -6.781 1.00 93.44 195 LEU A CA 1
ATOM 1492 C C . LEU A 1 195 ? 12.648 -4.666 -6.281 1.00 93.44 195 LEU A C 1
ATOM 1494 O O . LEU A 1 195 ? 11.941 -4.257 -5.363 1.00 93.44 195 LEU A O 1
ATOM 1498 N N . ARG A 1 196 ? 12.514 -5.892 -6.798 1.00 93.19 196 ARG A N 1
ATOM 1499 C CA . ARG A 1 196 ? 11.472 -6.848 -6.382 1.00 93.19 196 ARG A CA 1
ATOM 1500 C C . ARG A 1 196 ? 11.543 -7.164 -4.894 1.00 93.19 196 ARG A C 1
ATOM 1502 O O . ARG A 1 196 ? 10.527 -7.118 -4.206 1.00 93.19 196 ARG A O 1
ATOM 1509 N N . VAL A 1 197 ? 12.742 -7.435 -4.373 1.00 94.06 197 VAL A N 1
ATOM 1510 C CA . VAL A 1 197 ? 12.937 -7.681 -2.936 1.00 94.06 197 VAL A CA 1
ATOM 1511 C C . VAL A 1 197 ? 12.561 -6.446 -2.123 1.00 94.06 197 VAL A C 1
ATOM 1513 O O . VAL A 1 197 ? 11.866 -6.572 -1.117 1.00 94.06 197 VAL A O 1
ATOM 1516 N N . SER A 1 198 ? 12.945 -5.249 -2.572 1.00 95.19 198 SER A N 1
ATOM 1517 C CA . SER A 1 198 ? 12.584 -3.998 -1.894 1.00 95.19 198 SER A CA 1
ATOM 1518 C C . SER A 1 198 ? 11.070 -3.761 -1.889 1.00 95.19 198 SER A C 1
ATOM 1520 O O . SER A 1 198 ? 10.510 -3.427 -0.846 1.00 95.19 198 SER A O 1
ATOM 1522 N N . GLN A 1 199 ? 10.394 -3.980 -3.020 1.00 94.38 199 GLN A N 1
ATOM 1523 C CA . GLN A 1 199 ? 8.936 -3.870 -3.153 1.00 94.38 199 GLN A CA 1
ATOM 1524 C C . GLN A 1 199 ? 8.202 -4.890 -2.282 1.00 94.38 199 GLN A C 1
ATOM 1526 O O . GLN A 1 199 ? 7.176 -4.573 -1.690 1.00 94.38 199 GLN A O 1
ATOM 1531 N N . PHE A 1 200 ? 8.746 -6.100 -2.163 1.00 94.62 200 PHE A N 1
ATOM 1532 C CA . PHE A 1 200 ? 8.170 -7.152 -1.340 1.00 94.62 200 PHE A CA 1
ATOM 1533 C C . PHE A 1 200 ? 8.370 -6.896 0.164 1.00 94.62 200 PHE A C 1
ATOM 1535 O O . PHE A 1 200 ? 7.442 -7.069 0.955 1.00 94.62 200 PHE A O 1
ATOM 1542 N N . MET A 1 201 ? 9.567 -6.459 0.571 1.00 94.12 201 MET A N 1
ATOM 1543 C CA . MET A 1 201 ? 9.954 -6.320 1.980 1.00 94.12 201 MET A CA 1
ATOM 1544 C C . MET A 1 201 ? 9.527 -5.006 2.622 1.00 94.12 201 MET A C 1
ATOM 1546 O O . MET A 1 201 ? 9.091 -5.009 3.775 1.00 94.12 201 MET A O 1
ATOM 1550 N N . LEU A 1 202 ? 9.638 -3.872 1.927 1.00 96.19 202 LEU A N 1
ATOM 1551 C CA . LEU A 1 202 ? 9.384 -2.579 2.563 1.00 96.19 202 LEU A CA 1
ATOM 1552 C C . LEU A 1 202 ? 7.963 -2.380 3.095 1.00 96.19 202 LEU A C 1
ATOM 1554 O O . LEU A 1 202 ? 7.849 -1.865 4.212 1.00 96.19 202 LEU A O 1
ATOM 1558 N N . PRO A 1 203 ? 6.892 -2.815 2.405 1.00 95.06 203 PRO A N 1
ATOM 1559 C CA . PRO A 1 203 ? 5.544 -2.762 2.962 1.00 95.06 203 PRO A CA 1
ATOM 1560 C C . PRO A 1 203 ? 5.428 -3.508 4.295 1.00 95.06 203 PRO A C 1
ATOM 1562 O O . PRO A 1 203 ? 4.705 -3.079 5.192 1.00 95.06 203 PRO A O 1
ATOM 1565 N N . VAL A 1 204 ? 6.166 -4.609 4.453 1.00 95.56 204 VAL A N 1
ATOM 1566 C CA . VAL A 1 204 ? 6.182 -5.412 5.680 1.00 95.56 204 VAL A CA 1
ATOM 1567 C C . VAL A 1 204 ? 6.979 -4.698 6.768 1.00 95.56 204 VAL A C 1
ATOM 1569 O O . VAL A 1 204 ? 6.484 -4.521 7.879 1.00 95.56 204 VAL A O 1
ATOM 1572 N N . MET A 1 205 ? 8.188 -4.234 6.447 1.00 96.12 205 MET A N 1
ATOM 1573 C CA . MET A 1 205 ? 9.084 -3.586 7.409 1.00 96.12 205 MET A CA 1
ATOM 1574 C C . MET A 1 205 ? 8.510 -2.278 7.952 1.00 96.12 205 MET A C 1
ATOM 1576 O O . MET A 1 205 ? 8.592 -2.020 9.153 1.00 96.12 205 MET A O 1
ATOM 1580 N N . ILE A 1 206 ? 7.852 -1.477 7.106 1.00 96.50 206 ILE A N 1
ATOM 1581 C CA . ILE A 1 206 ? 7.267 -0.204 7.542 1.00 96.50 206 ILE A CA 1
ATOM 1582 C C . ILE A 1 206 ? 6.163 -0.400 8.592 1.00 96.50 206 ILE A C 1
ATOM 1584 O O . ILE A 1 206 ? 5.906 0.517 9.372 1.00 96.50 206 ILE A O 1
ATOM 1588 N N . GLN A 1 207 ? 5.571 -1.602 8.705 1.00 95.81 207 GLN A N 1
ATOM 1589 C CA . GLN A 1 207 ? 4.602 -1.897 9.766 1.00 95.81 207 GLN A CA 1
ATOM 1590 C C . GLN A 1 207 ? 5.205 -1.826 11.168 1.00 95.81 207 GLN A C 1
ATOM 1592 O O . GLN A 1 207 ? 4.463 -1.538 12.103 1.00 95.81 207 GLN A O 1
ATOM 1597 N N . VAL A 1 208 ? 6.515 -2.020 11.348 1.00 96.31 208 VAL A N 1
ATOM 1598 C CA . VAL A 1 208 ? 7.159 -1.844 12.665 1.00 96.31 208 VAL A CA 1
ATOM 1599 C C . VAL A 1 208 ? 7.015 -0.400 13.152 1.00 96.31 208 VAL A C 1
ATOM 1601 O O . VAL A 1 208 ? 6.780 -0.168 14.334 1.00 96.31 208 VAL A O 1
ATOM 1604 N N . VAL A 1 209 ? 7.078 0.566 12.232 1.00 96.00 209 VAL A N 1
ATOM 1605 C CA . VAL A 1 209 ? 6.973 2.003 12.529 1.00 96.00 209 VAL A CA 1
ATOM 1606 C C . VAL A 1 209 ? 5.520 2.478 12.491 1.00 96.00 209 VAL A C 1
ATOM 1608 O O . VAL A 1 209 ? 5.080 3.250 13.342 1.00 96.00 209 VAL A O 1
ATOM 1611 N N . SER A 1 210 ? 4.737 2.002 11.524 1.00 95.00 210 SER A N 1
ATOM 1612 C CA . SER A 1 210 ? 3.368 2.472 11.306 1.00 95.00 210 SER A CA 1
ATOM 1613 C C . SER A 1 210 ? 2.362 1.877 12.306 1.00 95.00 210 SER A C 1
ATOM 1615 O O . SER A 1 210 ? 1.313 2.473 12.559 1.00 95.00 210 SER A O 1
ATOM 1617 N N . THR A 1 211 ? 2.656 0.709 12.893 1.00 95.50 211 THR A N 1
ATOM 1618 C CA . THR A 1 211 ? 1.764 0.032 13.852 1.00 95.50 211 THR A CA 1
ATOM 1619 C C . THR A 1 211 ? 1.660 0.750 15.201 1.00 95.50 211 THR A C 1
ATOM 1621 O O . THR A 1 211 ? 0.531 0.934 15.651 1.00 95.50 211 THR A O 1
ATOM 1624 N N . PRO A 1 212 ? 2.751 1.213 15.843 1.00 95.19 212 PRO A N 1
ATOM 1625 C CA . PRO A 1 212 ? 2.649 2.052 17.038 1.00 95.19 212 PRO A CA 1
ATOM 1626 C C . PRO A 1 212 ? 1.740 3.268 16.834 1.00 95.19 212 PRO A C 1
ATOM 1628 O O . PRO A 1 212 ? 0.868 3.529 17.656 1.00 95.19 212 PRO A O 1
ATOM 1631 N N . ILE A 1 213 ? 1.872 3.958 15.697 1.00 95.50 213 ILE A N 1
ATOM 1632 C CA . ILE A 1 213 ? 1.041 5.122 15.347 1.00 95.50 213 ILE A CA 1
ATOM 1633 C C . ILE A 1 213 ? -0.432 4.716 15.216 1.00 95.50 213 ILE A C 1
ATOM 1635 O O . ILE A 1 213 ? -1.316 5.388 15.748 1.00 95.50 213 ILE A O 1
ATOM 1639 N N . HIS A 1 214 ? -0.702 3.585 14.557 1.00 94.00 214 HIS A N 1
ATOM 1640 C CA . HIS A 1 214 ? -2.049 3.027 14.446 1.00 94.00 214 HIS A CA 1
ATOM 1641 C C . HIS A 1 214 ? -2.676 2.715 15.812 1.00 94.00 214 HIS A C 1
ATOM 1643 O O . HIS A 1 214 ? -3.832 3.061 16.049 1.00 94.00 214 HIS A O 1
ATOM 1649 N N . LEU A 1 215 ? -1.927 2.064 16.705 1.00 93.25 215 LEU A N 1
ATOM 1650 C CA . LEU A 1 215 ? -2.411 1.713 18.040 1.00 93.25 215 LEU A CA 1
ATOM 1651 C C . LEU A 1 215 ? -2.649 2.959 18.897 1.00 93.25 215 LEU A C 1
ATOM 1653 O O . LEU A 1 215 ? -3.664 3.026 19.585 1.00 93.25 215 LEU A O 1
ATOM 1657 N N . SER A 1 216 ? -1.784 3.970 18.803 1.00 92.81 216 SER A N 1
ATOM 1658 C CA . SER A 1 216 ? -1.994 5.265 19.459 1.00 92.81 216 SER A CA 1
ATOM 1659 C C . SER A 1 216 ? -3.261 5.964 18.956 1.00 92.81 216 SER A C 1
ATOM 1661 O O . SER A 1 216 ? -4.033 6.493 19.755 1.00 92.81 216 SER A O 1
ATOM 1663 N N . ALA A 1 217 ? -3.531 5.920 17.645 1.00 91.06 217 ALA A N 1
ATOM 1664 C CA . ALA A 1 217 ? -4.765 6.460 17.072 1.00 91.06 217 ALA A CA 1
ATOM 1665 C C . ALA A 1 217 ? -6.014 5.760 17.636 1.00 91.06 217 ALA A C 1
ATOM 1667 O O . ALA A 1 217 ? -6.987 6.430 18.002 1.00 91.06 217 ALA A O 1
ATOM 1668 N N . LEU A 1 218 ? -5.964 4.426 17.746 1.00 89.94 218 LEU A N 1
ATOM 1669 C CA . LEU A 1 218 ? -7.033 3.604 18.318 1.00 89.94 218 LEU A CA 1
ATOM 1670 C C . LEU A 1 218 ? -7.222 3.832 19.822 1.00 89.94 218 LEU A C 1
ATOM 1672 O O . LEU A 1 218 ? -8.364 3.876 20.272 1.00 89.94 218 LEU A O 1
ATOM 1676 N N . ASP A 1 219 ? -6.153 3.991 20.605 1.00 90.75 219 ASP A N 1
ATOM 1677 C CA . ASP A 1 219 ? -6.262 4.287 22.041 1.00 90.75 219 ASP A CA 1
ATOM 1678 C C . ASP A 1 219 ? -6.923 5.656 22.275 1.00 90.75 219 ASP A C 1
ATOM 1680 O O . ASP A 1 219 ? -7.833 5.764 23.097 1.00 90.75 219 ASP A O 1
ATOM 1684 N N . LEU A 1 220 ? -6.562 6.678 21.489 1.00 88.94 220 LEU A N 1
ATOM 1685 C CA . LEU A 1 220 ? -7.215 7.993 21.542 1.00 88.94 220 LEU A CA 1
ATOM 1686 C C . LEU A 1 220 ? -8.690 7.939 21.121 1.00 88.94 220 LEU A C 1
ATOM 1688 O O . LEU A 1 220 ? -9.523 8.605 21.735 1.00 88.94 220 LEU A O 1
ATOM 1692 N N . TYR A 1 221 ? -9.019 7.132 20.109 1.00 87.19 221 TYR A N 1
ATOM 1693 C CA . TYR A 1 221 ? -10.396 6.956 19.646 1.00 87.19 221 TYR A CA 1
ATOM 1694 C C . TYR A 1 221 ? -11.265 6.222 20.678 1.00 87.19 221 TYR A C 1
ATOM 1696 O O . TYR A 1 221 ? -12.372 6.657 20.991 1.00 87.19 221 TYR A O 1
ATOM 1704 N N . ASN A 1 222 ? -10.758 5.120 21.236 1.00 87.06 222 ASN A N 1
ATOM 1705 C CA . ASN A 1 222 ? -11.521 4.249 22.130 1.00 87.06 222 ASN A CA 1
ATOM 1706 C C . ASN A 1 222 ? -11.561 4.756 23.580 1.00 87.06 222 ASN A C 1
ATOM 1708 O O . ASN A 1 222 ? -12.520 4.473 24.298 1.00 87.06 222 ASN A O 1
ATOM 1712 N N . ARG A 1 223 ? -10.536 5.495 24.027 1.00 86.06 223 ARG A N 1
ATOM 1713 C CA . ARG A 1 223 ? -10.407 6.030 25.395 1.00 86.06 223 ARG A CA 1
ATOM 1714 C C . ARG A 1 223 ? -10.175 7.547 25.354 1.00 86.06 223 ARG A C 1
ATOM 1716 O O . ARG A 1 223 ? -9.081 8.007 25.695 1.00 86.06 223 ARG A O 1
ATOM 1723 N N . PRO A 1 224 ? -11.191 8.350 24.990 1.00 79.19 224 PRO A N 1
ATOM 1724 C CA . PRO A 1 224 ? -11.049 9.801 24.842 1.00 79.19 224 PRO A CA 1
ATOM 1725 C C . PRO A 1 224 ? -10.886 10.558 26.177 1.00 79.19 224 PRO A C 1
ATOM 1727 O O . PRO A 1 224 ? -10.679 11.769 26.173 1.00 79.19 224 PRO A O 1
ATOM 1730 N N . HIS A 1 225 ? -10.976 9.878 27.328 1.00 76.56 225 HIS A N 1
ATOM 1731 C CA . HIS A 1 225 ? -10.891 10.501 28.652 1.00 76.56 225 HIS A CA 1
ATOM 1732 C C . HIS A 1 225 ? -9.572 11.270 28.857 1.00 76.56 225 HIS A C 1
ATOM 1734 O O . HIS A 1 225 ? -8.479 10.711 28.736 1.00 76.56 225 HIS A O 1
ATOM 1740 N N . ARG A 1 226 ? -9.690 12.555 29.221 1.00 65.38 226 ARG A N 1
ATOM 1741 C CA . ARG A 1 226 ? -8.563 13.486 29.424 1.00 65.38 226 ARG A CA 1
ATOM 1742 C C . ARG A 1 226 ? -7.730 13.221 30.689 1.00 65.38 226 ARG A C 1
ATOM 1744 O O . ARG A 1 226 ? -6.656 13.787 30.807 1.00 65.38 226 ARG A O 1
ATOM 1751 N N . GLY A 1 227 ? -8.196 12.366 31.604 1.00 71.44 227 GLY A N 1
ATOM 1752 C CA . GLY A 1 227 ? -7.499 12.044 32.860 1.00 71.44 227 GLY A CA 1
ATOM 1753 C C . GLY A 1 227 ? -6.479 10.901 32.776 1.00 71.44 227 GLY A C 1
ATOM 1754 O O . GLY A 1 227 ? -5.892 10.543 33.788 1.00 71.44 227 GLY A O 1
ATOM 1755 N N . LEU A 1 228 ? -6.286 10.294 31.601 1.00 82.62 228 LEU A N 1
ATOM 1756 C CA . LEU A 1 228 ? -5.298 9.227 31.418 1.00 82.62 228 LEU A CA 1
ATOM 1757 C C . LEU A 1 228 ? -3.907 9.817 31.204 1.00 82.62 228 LEU A C 1
ATOM 1759 O O . LEU A 1 228 ? -3.715 10.600 30.270 1.00 82.62 228 LEU A O 1
ATOM 1763 N N . SER A 1 229 ? -2.939 9.381 32.012 1.00 86.88 229 SER A N 1
ATOM 1764 C CA . SER A 1 229 ? -1.539 9.754 31.822 1.00 86.88 229 SER A CA 1
ATOM 1765 C C . SER A 1 229 ? -1.017 9.243 30.475 1.00 86.88 229 SER A C 1
ATOM 1767 O O . SER A 1 229 ? -1.405 8.171 29.996 1.00 86.88 229 SER A O 1
ATOM 1769 N N . ALA A 1 230 ? -0.084 9.982 29.869 1.00 85.56 230 ALA A N 1
ATOM 1770 C CA . ALA A 1 230 ? 0.616 9.542 28.664 1.00 85.56 230 ALA A CA 1
ATOM 1771 C C . ALA A 1 230 ? 1.326 8.189 28.874 1.00 85.56 230 ALA A C 1
ATOM 1773 O O . ALA A 1 230 ? 1.361 7.364 27.958 1.00 85.56 230 ALA A O 1
ATOM 1774 N N . SER A 1 231 ? 1.811 7.922 30.094 1.00 87.19 231 SER A N 1
ATOM 1775 C CA . SER A 1 231 ? 2.416 6.640 30.476 1.00 87.19 231 SER A CA 1
ATOM 1776 C C . SER A 1 231 ? 1.433 5.473 30.357 1.00 87.19 231 SER A C 1
ATOM 1778 O O . SER A 1 231 ? 1.788 4.424 29.824 1.00 87.19 231 SER A O 1
ATOM 1780 N N . ASP A 1 232 ? 0.181 5.660 30.781 1.00 89.00 232 ASP A N 1
ATOM 1781 C CA . ASP A 1 232 ? -0.841 4.606 30.765 1.00 89.00 232 ASP A CA 1
ATOM 1782 C C . ASP A 1 232 ? -1.282 4.268 29.342 1.00 89.00 232 ASP A C 1
ATOM 1784 O O . ASP A 1 232 ? -1.590 3.115 29.019 1.00 89.00 232 ASP A O 1
ATOM 1788 N N . ARG A 1 233 ? -1.303 5.284 28.473 1.00 89.44 233 ARG A N 1
ATOM 1789 C CA . ARG A 1 233 ? -1.566 5.113 27.041 1.00 89.44 233 ARG A CA 1
ATOM 1790 C C . ARG A 1 233 ? -0.428 4.348 26.378 1.00 89.44 233 ARG A C 1
ATOM 1792 O O . ARG A 1 233 ? -0.676 3.345 25.708 1.00 89.44 233 ARG A O 1
ATOM 1799 N N . LEU A 1 234 ? 0.817 4.752 26.633 1.00 89.38 234 LEU A N 1
ATOM 1800 C CA . LEU A 1 234 ? 1.993 4.091 26.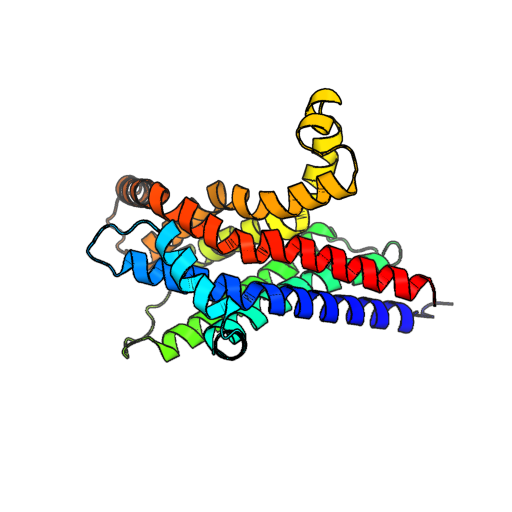070 1.00 89.38 234 LEU A CA 1
ATOM 1801 C C . LEU A 1 234 ? 2.127 2.643 26.558 1.00 89.38 234 LEU A C 1
ATOM 1803 O O . LEU A 1 234 ? 2.393 1.754 25.753 1.00 89.38 234 LEU A O 1
ATOM 1807 N N . ALA A 1 235 ? 1.867 2.376 27.839 1.00 90.81 235 ALA A N 1
ATOM 1808 C CA . ALA A 1 235 ? 1.907 1.029 28.405 1.00 90.81 235 ALA A CA 1
ATOM 1809 C C . ALA A 1 235 ? 0.862 0.090 27.776 1.00 90.81 235 ALA A C 1
ATOM 1811 O O . ALA A 1 235 ? 1.122 -1.104 27.596 1.00 90.81 235 ALA A O 1
ATOM 1812 N N . ARG A 1 236 ? -0.323 0.605 27.417 1.00 88.56 236 ARG A N 1
ATOM 1813 C CA . ARG A 1 236 ? -1.327 -0.161 26.661 1.00 88.56 236 ARG A CA 1
ATOM 1814 C C . ARG A 1 236 ? -0.855 -0.425 25.234 1.00 88.56 236 ARG A C 1
ATOM 1816 O O . ARG A 1 236 ? -0.850 -1.581 24.822 1.00 88.56 236 ARG A O 1
ATOM 1823 N N . VAL A 1 237 ? -0.416 0.612 24.519 1.00 91.56 237 VAL A N 1
ATOM 1824 C CA . VAL A 1 237 ? 0.098 0.474 23.148 1.00 91.56 237 VAL A CA 1
ATOM 1825 C C . VAL A 1 237 ? 1.226 -0.556 23.100 1.00 91.56 237 VAL A C 1
ATOM 1827 O O . VAL A 1 237 ? 1.147 -1.499 22.319 1.00 91.56 237 VAL A O 1
ATOM 1830 N N . ALA A 1 238 ? 2.220 -0.444 23.986 1.00 92.25 238 ALA A N 1
ATOM 1831 C CA . ALA A 1 238 ? 3.366 -1.348 24.057 1.00 92.25 238 ALA A CA 1
ATOM 1832 C C . ALA A 1 238 ? 2.962 -2.815 24.271 1.00 92.25 238 ALA A C 1
ATOM 1834 O O . ALA A 1 238 ? 3.519 -3.713 23.639 1.00 92.25 238 ALA A O 1
ATOM 1835 N N . ARG A 1 239 ? 1.955 -3.063 25.116 1.00 90.81 239 ARG A N 1
ATOM 1836 C CA . ARG A 1 239 ? 1.419 -4.407 25.374 1.00 90.81 239 ARG A CA 1
ATOM 1837 C C . ARG A 1 239 ? 0.821 -5.037 24.117 1.00 90.81 239 ARG A C 1
ATOM 1839 O O . ARG A 1 239 ? 1.042 -6.219 23.854 1.00 90.81 239 ARG A O 1
ATOM 1846 N N . ASP A 1 240 ? 0.098 -4.238 23.340 1.00 90.56 240 ASP A N 1
ATOM 1847 C CA . ASP A 1 240 ? -0.649 -4.707 22.175 1.00 90.56 240 ASP A CA 1
ATOM 1848 C C . ASP A 1 240 ? 0.244 -4.811 20.910 1.00 90.56 240 ASP A C 1
ATOM 1850 O O . ASP A 1 240 ? -0.110 -5.520 19.964 1.00 90.56 240 ASP A O 1
ATOM 1854 N N . LEU A 1 241 ? 1.441 -4.193 20.897 1.00 92.31 241 LEU A N 1
ATOM 1855 C CA . LEU A 1 241 ? 2.387 -4.226 19.762 1.00 92.31 241 LEU A CA 1
ATOM 1856 C C . LEU A 1 241 ? 2.774 -5.642 19.329 1.00 92.31 241 LEU A C 1
ATOM 1858 O O . LEU A 1 241 ? 2.817 -5.925 18.131 1.00 92.31 241 LEU A O 1
ATOM 1862 N N . SER A 1 242 ? 3.044 -6.523 20.295 1.00 89.88 242 SER A N 1
ATOM 1863 C CA . SER A 1 242 ? 3.519 -7.890 20.036 1.00 89.88 242 SER A CA 1
ATOM 1864 C C . SER A 1 242 ? 2.533 -8.711 19.198 1.00 89.88 242 SER A C 1
ATOM 1866 O O . SER A 1 242 ? 2.944 -9.505 18.354 1.00 89.88 242 SER A O 1
ATOM 1868 N N . ALA A 1 243 ? 1.230 -8.480 19.380 1.00 88.31 243 ALA A N 1
ATOM 1869 C CA . ALA A 1 243 ? 0.177 -9.104 18.589 1.00 88.31 243 ALA A CA 1
ATOM 1870 C C . ALA A 1 243 ? -0.138 -8.301 17.316 1.00 88.31 243 ALA A C 1
ATOM 1872 O O . ALA A 1 243 ? -0.395 -8.881 16.256 1.00 88.31 243 ALA A O 1
ATOM 1873 N N . ALA A 1 244 ? -0.113 -6.969 17.398 1.00 89.56 244 ALA A N 1
ATOM 1874 C CA . ALA A 1 244 ? -0.516 -6.095 16.303 1.00 89.56 244 ALA A CA 1
ATOM 1875 C C . ALA A 1 244 ? 0.478 -6.092 15.133 1.00 89.56 244 ALA A C 1
ATOM 1877 O O . ALA A 1 244 ? 0.043 -6.165 13.983 1.00 89.56 244 ALA A O 1
ATOM 1878 N N . ILE A 1 245 ? 1.790 -6.032 15.395 1.00 93.12 245 ILE A N 1
ATOM 1879 C CA . ILE A 1 245 ? 2.809 -5.940 14.336 1.00 93.12 245 ILE A CA 1
ATOM 1880 C C . ILE A 1 245 ? 2.758 -7.165 13.406 1.00 93.12 245 ILE A C 1
ATOM 1882 O O . ILE A 1 245 ? 2.553 -6.964 12.206 1.00 93.12 245 ILE A O 1
ATOM 1886 N N . PRO A 1 246 ? 2.846 -8.422 13.895 1.00 91.50 246 PRO A N 1
ATOM 1887 C CA . PRO A 1 246 ? 2.817 -9.593 13.016 1.00 91.50 246 PRO A CA 1
ATOM 1888 C C . PRO A 1 246 ? 1.498 -9.717 12.251 1.00 91.50 246 PRO A C 1
ATOM 1890 O O . PRO A 1 246 ? 1.487 -10.077 11.077 1.00 91.50 246 PRO A O 1
ATOM 1893 N N . THR A 1 247 ? 0.383 -9.365 12.894 1.00 89.50 247 THR A N 1
ATOM 1894 C CA . THR A 1 247 ? -0.947 -9.371 12.271 1.00 89.50 247 THR A CA 1
ATOM 1895 C C . THR A 1 247 ? -1.014 -8.395 11.096 1.00 89.50 247 THR A C 1
ATOM 1897 O O . THR A 1 247 ? -1.510 -8.730 10.020 1.00 89.50 247 THR A O 1
ATOM 1900 N N . ARG A 1 248 ? -0.478 -7.185 11.272 1.00 92.25 248 ARG A N 1
ATOM 1901 C CA . ARG A 1 248 ? -0.455 -6.160 10.224 1.00 92.25 248 ARG A CA 1
ATOM 1902 C C . ARG A 1 248 ? 0.540 -6.487 9.113 1.00 92.25 248 ARG A C 1
ATOM 1904 O O . ARG A 1 248 ? 0.215 -6.278 7.948 1.00 92.25 248 ARG A O 1
ATOM 1911 N N . MET A 1 249 ? 1.696 -7.056 9.453 1.00 94.00 249 MET A N 1
ATOM 1912 C CA . MET A 1 249 ? 2.660 -7.592 8.485 1.00 94.00 249 MET A CA 1
ATOM 1913 C C . MET A 1 249 ? 2.035 -8.685 7.613 1.00 94.00 249 MET A C 1
ATOM 1915 O O . MET A 1 249 ? 2.127 -8.631 6.390 1.00 94.00 249 MET A O 1
ATOM 1919 N N . LEU A 1 250 ? 1.333 -9.640 8.228 1.00 90.62 250 LEU A N 1
ATOM 1920 C CA . LEU A 1 250 ? 0.650 -10.715 7.512 1.00 90.62 250 LEU A CA 1
ATOM 1921 C C . LEU A 1 250 ? -0.428 -10.176 6.563 1.00 90.62 250 LEU A C 1
ATOM 1923 O O . LEU A 1 250 ? -0.577 -10.686 5.457 1.00 90.62 250 LEU A O 1
ATOM 1927 N N . ARG A 1 251 ? -1.161 -9.137 6.979 1.00 89.94 251 ARG A N 1
ATOM 1928 C CA . ARG A 1 251 ? -2.179 -8.486 6.147 1.00 89.94 251 ARG A CA 1
ATOM 1929 C C . ARG A 1 251 ? -1.577 -7.741 4.957 1.00 89.94 251 ARG A C 1
ATOM 1931 O O . ARG A 1 251 ? -2.133 -7.790 3.863 1.00 89.94 251 ARG A O 1
ATOM 1938 N N . ILE A 1 252 ? -0.467 -7.031 5.162 1.00 92.62 252 ILE A N 1
ATOM 1939 C CA . ILE A 1 252 ? 0.110 -6.168 4.126 1.00 92.62 252 ILE A CA 1
ATOM 1940 C C . ILE A 1 252 ? 0.943 -6.932 3.092 1.00 92.62 252 ILE A C 1
ATOM 1942 O O . ILE A 1 252 ? 1.041 -6.496 1.946 1.00 92.62 252 ILE A O 1
ATOM 1946 N N . LEU A 1 253 ? 1.502 -8.079 3.480 1.00 92.81 253 LEU A N 1
ATOM 1947 C CA . LEU A 1 253 ? 2.325 -8.933 2.628 1.00 92.81 253 LEU A CA 1
ATOM 1948 C C . LEU A 1 253 ? 1.634 -9.329 1.305 1.00 92.81 253 LEU A C 1
ATOM 1950 O O . LEU A 1 253 ? 2.210 -9.057 0.252 1.00 92.81 253 LEU A O 1
ATOM 1954 N N . PRO A 1 254 ? 0.423 -9.928 1.294 1.00 91.19 254 PRO A N 1
ATOM 1955 C CA . PRO A 1 254 ? -0.259 -10.243 0.041 1.00 91.19 254 PRO A CA 1
ATOM 1956 C C . PRO A 1 254 ? -0.681 -8.975 -0.704 1.00 91.19 254 PRO A C 1
ATOM 1958 O O . PRO A 1 254 ? -0.539 -8.915 -1.919 1.00 91.19 254 PRO A O 1
ATOM 1961 N N . ALA A 1 255 ? -1.155 -7.959 0.025 1.00 91.88 255 ALA A N 1
ATOM 1962 C CA . ALA A 1 255 ? -1.685 -6.731 -0.551 1.00 91.88 255 ALA A CA 1
ATOM 1963 C C . ALA A 1 255 ? -0.627 -5.948 -1.330 1.00 91.88 255 ALA A C 1
ATOM 1965 O O . ALA A 1 255 ? -0.750 -5.818 -2.538 1.00 91.88 255 ALA A O 1
ATOM 1966 N N . PHE A 1 256 ? 0.405 -5.448 -0.646 1.00 93.81 256 PHE A N 1
ATOM 1967 C CA . PHE A 1 256 ? 1.403 -4.557 -1.239 1.00 93.81 256 PHE A CA 1
ATOM 1968 C C . PHE A 1 256 ? 2.738 -5.236 -1.532 1.00 93.81 256 PHE A C 1
ATOM 1970 O O . PHE A 1 256 ? 3.422 -4.795 -2.447 1.00 93.81 256 PHE A O 1
ATOM 1977 N N . GLY A 1 257 ? 3.093 -6.311 -0.822 1.00 93.62 257 GLY A N 1
ATOM 1978 C CA . GLY A 1 257 ? 4.310 -7.068 -1.118 1.00 93.62 257 GLY A CA 1
ATOM 1979 C C . GLY A 1 257 ? 4.174 -7.845 -2.429 1.00 93.62 257 GLY A C 1
ATOM 1980 O O . GLY A 1 257 ? 4.808 -7.512 -3.426 1.00 93.62 257 GLY A O 1
ATOM 1981 N N . VAL A 1 258 ? 3.305 -8.860 -2.446 1.00 94.50 258 VAL A N 1
ATOM 1982 C CA . VAL A 1 258 ? 3.038 -9.667 -3.653 1.00 94.50 258 VAL A CA 1
ATOM 1983 C C . VAL A 1 258 ? 2.348 -8.828 -4.727 1.00 94.50 258 VAL A C 1
ATOM 1985 O O . VAL A 1 258 ? 2.790 -8.812 -5.874 1.00 94.50 258 VAL A O 1
ATOM 1988 N N . GLY A 1 259 ? 1.290 -8.099 -4.358 1.00 94.31 259 GLY A N 1
ATOM 1989 C CA . GLY A 1 259 ? 0.544 -7.270 -5.304 1.00 94.31 259 GLY A CA 1
ATOM 1990 C C . GLY A 1 259 ? 1.379 -6.153 -5.922 1.00 94.31 259 GLY A C 1
ATOM 1991 O O . GLY A 1 259 ? 1.197 -5.849 -7.095 1.00 94.31 259 GLY A O 1
ATOM 1992 N N . GLY A 1 260 ? 2.329 -5.578 -5.174 1.00 94.38 260 GLY A N 1
ATOM 1993 C CA . GLY A 1 260 ? 3.194 -4.508 -5.671 1.00 94.38 260 GLY A CA 1
ATOM 1994 C C . GLY A 1 260 ? 4.132 -5.008 -6.760 1.00 94.38 260 GLY A C 1
ATOM 1995 O O . GLY A 1 260 ? 4.173 -4.421 -7.838 1.00 94.38 260 GLY A O 1
ATOM 1996 N N . VAL A 1 261 ? 4.802 -6.136 -6.503 1.00 95.50 261 VAL A N 1
ATOM 1997 C CA . VAL A 1 261 ? 5.658 -6.800 -7.495 1.00 95.50 261 VAL A CA 1
ATOM 1998 C C . VAL A 1 261 ? 4.842 -7.190 -8.727 1.00 95.50 261 VAL A C 1
ATOM 2000 O O . VAL A 1 261 ? 5.215 -6.844 -9.843 1.00 95.50 261 VAL A O 1
ATOM 2003 N N . LEU A 1 262 ? 3.689 -7.841 -8.539 1.00 96.19 262 LEU A N 1
ATOM 2004 C CA . LEU A 1 262 ? 2.836 -8.272 -9.649 1.00 96.19 262 LEU A CA 1
ATOM 2005 C C . LEU A 1 262 ? 2.343 -7.090 -10.500 1.00 96.19 262 LEU A C 1
ATOM 2007 O O . LEU A 1 262 ? 2.370 -7.162 -11.726 1.00 96.19 262 LEU A O 1
ATOM 2011 N N . ASN A 1 263 ? 1.925 -5.993 -9.864 1.00 97.19 263 ASN A N 1
ATOM 2012 C CA . ASN A 1 263 ? 1.517 -4.771 -10.554 1.00 97.19 263 ASN A CA 1
ATOM 2013 C C . ASN A 1 263 ? 2.660 -4.197 -11.403 1.00 97.19 263 ASN A C 1
ATOM 2015 O O . ASN A 1 263 ? 2.435 -3.851 -12.560 1.00 97.19 263 ASN A O 1
ATOM 2019 N N . THR A 1 264 ? 3.876 -4.116 -10.854 1.00 94.56 264 THR A N 1
ATOM 2020 C CA . THR A 1 264 ? 5.051 -3.634 -11.593 1.00 94.56 264 THR A CA 1
ATOM 2021 C C . THR A 1 264 ? 5.372 -4.530 -12.786 1.00 94.56 264 THR A C 1
ATOM 2023 O O . THR A 1 264 ? 5.473 -4.020 -13.898 1.00 94.56 264 THR A O 1
ATOM 2026 N N . GLU A 1 265 ? 5.436 -5.849 -12.596 1.00 94.50 265 GLU A N 1
ATOM 2027 C CA . GLU A 1 265 ? 5.756 -6.800 -13.670 1.00 94.50 265 GLU A CA 1
ATOM 2028 C C . GLU A 1 265 ? 4.738 -6.748 -14.817 1.00 94.50 265 GLU A C 1
ATOM 2030 O O . GLU A 1 265 ? 5.119 -6.671 -15.986 1.00 94.50 265 GLU A O 1
ATOM 20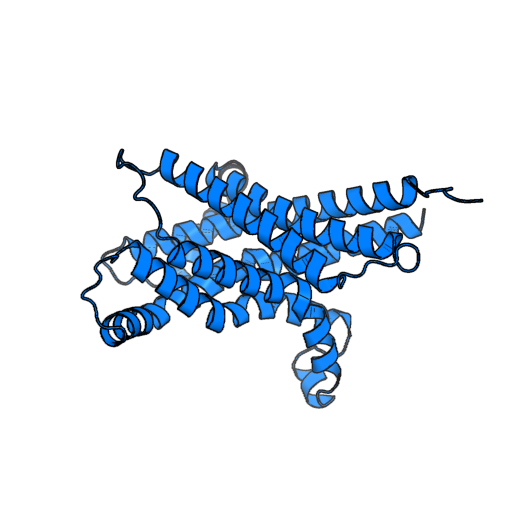35 N N . ILE A 1 266 ? 3.435 -6.748 -14.502 1.00 96.12 266 ILE A N 1
ATOM 2036 C CA . ILE A 1 266 ? 2.380 -6.673 -15.524 1.00 96.12 266 ILE A CA 1
ATOM 2037 C C . ILE A 1 266 ? 2.463 -5.337 -16.265 1.00 96.12 266 ILE A C 1
ATOM 2039 O O . ILE A 1 266 ? 2.412 -5.308 -17.495 1.00 96.12 266 ILE A O 1
ATOM 2043 N N . ARG A 1 267 ? 2.627 -4.233 -15.528 1.00 95.62 267 ARG A N 1
ATOM 2044 C CA . ARG A 1 267 ? 2.727 -2.889 -16.102 1.00 95.62 267 ARG A CA 1
ATOM 2045 C C . ARG A 1 267 ? 3.919 -2.771 -17.047 1.00 95.62 267 ARG A C 1
ATOM 2047 O O . ARG A 1 267 ? 3.762 -2.274 -18.157 1.00 95.62 267 ARG A O 1
ATOM 2054 N N . GLU A 1 268 ? 5.093 -3.238 -16.638 1.00 93.12 268 GLU A N 1
ATOM 2055 C CA . GLU A 1 268 ? 6.311 -3.200 -17.454 1.00 93.12 268 GLU A CA 1
ATOM 2056 C C . GLU A 1 268 ? 6.231 -4.137 -18.661 1.00 93.12 268 GLU A C 1
ATOM 2058 O O . GLU A 1 268 ? 6.678 -3.784 -19.750 1.00 93.12 268 GLU A O 1
ATOM 2063 N N . ALA A 1 269 ? 5.639 -5.325 -18.510 1.00 94.00 269 ALA A N 1
ATOM 2064 C CA . ALA A 1 269 ? 5.414 -6.236 -19.628 1.00 94.00 269 ALA A CA 1
ATOM 2065 C C . ALA A 1 269 ? 4.465 -5.636 -20.678 1.00 94.00 269 ALA A C 1
ATOM 2067 O O . ALA A 1 269 ? 4.714 -5.768 -21.875 1.00 94.00 269 ALA A O 1
ATOM 2068 N N . MET A 1 270 ? 3.398 -4.959 -20.244 1.00 93.38 270 MET A N 1
ATOM 2069 C CA . MET A 1 270 ? 2.464 -4.288 -21.149 1.00 93.38 270 MET A CA 1
ATOM 2070 C C . MET A 1 270 ? 3.094 -3.086 -21.852 1.00 93.38 270 MET A C 1
ATOM 2072 O O . MET A 1 270 ? 2.959 -2.965 -23.065 1.00 93.38 270 MET A O 1
ATOM 2076 N N . LYS A 1 271 ? 3.809 -2.231 -21.112 1.00 91.38 271 LYS A N 1
ATOM 2077 C CA . LYS A 1 271 ? 4.472 -1.054 -21.690 1.00 91.38 271 LYS A CA 1
ATOM 2078 C C . LYS A 1 271 ? 5.537 -1.445 -22.713 1.00 91.38 271 LYS A C 1
ATOM 2080 O O . LYS A 1 271 ? 5.506 -0.931 -23.818 1.00 91.38 271 LYS A O 1
ATOM 2085 N N . ARG A 1 272 ? 6.367 -2.455 -22.420 1.00 90.62 272 ARG A N 1
ATOM 2086 C CA . ARG A 1 272 ? 7.333 -2.979 -23.403 1.00 90.62 272 ARG A CA 1
ATOM 2087 C C . ARG A 1 272 ? 6.669 -3.452 -24.693 1.00 90.62 272 ARG A C 1
ATOM 2089 O O . ARG A 1 272 ? 7.202 -3.223 -25.765 1.00 90.62 272 ARG A O 1
ATOM 2096 N N . LYS A 1 273 ? 5.509 -4.115 -24.611 1.00 88.94 273 LYS A N 1
ATOM 2097 C CA . LYS A 1 273 ? 4.770 -4.528 -25.815 1.00 88.94 273 LYS A CA 1
ATOM 2098 C C . LYS A 1 273 ? 4.252 -3.339 -26.620 1.00 88.94 273 LYS A C 1
ATOM 2100 O O . LYS A 1 273 ? 4.203 -3.445 -27.835 1.00 88.94 273 LYS A O 1
ATOM 2105 N N . LEU A 1 274 ? 3.856 -2.259 -25.951 1.00 84.88 274 LEU A N 1
ATOM 2106 C CA . LEU A 1 274 ? 3.392 -1.039 -26.602 1.00 84.88 274 LEU A CA 1
ATOM 2107 C C . LEU A 1 274 ? 4.528 -0.331 -27.350 1.00 84.88 274 LEU A C 1
ATOM 2109 O O . LEU A 1 274 ? 4.313 0.097 -28.471 1.00 84.88 274 LEU A O 1
ATOM 2113 N N . ASP A 1 275 ? 5.729 -0.279 -26.770 1.00 77.81 275 ASP A N 1
ATOM 2114 C CA . ASP A 1 275 ? 6.905 0.351 -27.395 1.00 77.81 275 ASP A CA 1
ATOM 2115 C C . ASP A 1 275 ? 7.418 -0.419 -28.634 1.00 77.81 275 ASP A C 1
ATOM 2117 O O . ASP A 1 275 ? 8.232 0.092 -29.401 1.00 77.81 275 ASP A O 1
ATOM 2121 N N . HIS A 1 276 ? 6.973 -1.667 -28.817 1.00 72.25 276 HIS A N 1
ATOM 2122 C CA . HIS A 1 276 ? 7.306 -2.520 -29.963 1.00 72.25 276 HIS A CA 1
ATOM 2123 C C . HIS A 1 276 ? 6.238 -2.519 -31.077 1.00 72.25 276 HIS A C 1
ATOM 2125 O O . HIS A 1 276 ? 6.428 -3.224 -32.071 1.00 72.25 276 HIS A O 1
ATOM 2131 N N . LEU A 1 277 ? 5.132 -1.783 -30.908 1.00 58.50 277 LEU A N 1
ATOM 2132 C CA . LEU A 1 277 ? 4.052 -1.616 -31.893 1.00 58.50 277 LEU A CA 1
ATOM 2133 C C . LEU A 1 277 ? 4.173 -0.271 -32.616 1.00 58.50 277 LEU A C 1
ATOM 2135 O O . LEU A 1 277 ? 3.838 -0.249 -33.820 1.00 58.50 277 LEU A O 1
#

pLDDT: mean 84.82, std 13.07, range [38.84, 97.94]

Foldseek 3Di:
DPDPQPPVQLVLLLVLQLVLQLVLLLVLLLVLVLLVVLLVVCVPDPDNDDSVVSSVVSVVCCVVPVPVSSPDPSSVLSSQLRSQLSSQLSSLVSVCVSCPPPDPDPDDSLVCNLVRSLVSNVVSVVVSVVVVCVVPPDPDDDDDQDPLLVVLVSVLSSLLSCQQRPCLLVQLVVCVPDDPVVCVVQVSNDSLSSSLCSQQCRSLVSLLVSQLSNLLSVCCRVPVDPPDDPVNSVVVSVVCSVVRSVSSSSSRNSRRNSSSSSSVVSSVVSVVVVVVD